Protein AF-A0A8S2DQ88-F1 (afdb_monomer_lite)

Sequence (212 aa):
MINVSSTLNILLRHVRSLIPFVIILPNTRQALVKKMYLDYLKNCKFTLPTTLPLINFIQRSLVELYSLDPTVTYQHGFVFLRQLAVHLRTATQNKKPENIQRVYNWQFVHALGLWTSVIGVLYNNKEKLIQQLVHPLPELIVGTIRLVPTARYYPLRFHCVRLLIKLAQLTPVFVSDGLMDQFYELVVNYLVHYTHHVTFPELVYPLILKCI

InterPro domains:
  IPR005343 Nucleolar complex protein 2 [PF03715] (29-175)
  IPR005343 Nucleolar complex protein 2 [PTHR12687] (30-175)

Secondary structure (DSSP, 8-state):
---HHHHHHHHHHHHHHHHHHHHH-HHHHHHHHHHHHHHHHHHTTS--TTTHHHHHHHHHHHHHHHTT-HHHHHHHHHHHHHHHHHHHHHHHH---HHHHHHHSSHHHHHHHHHHHHHHHHHHHTT-HHHHTTTTHHHHHHHHHHHS--SGGGHHHHHHHHHHHHHHHHH-GGGGTSSHHHHHHHHHHHHHHHHHH-TT-GGG---------

Organism: NCBI:txid1234261

Foldseek 3Di:
DPPLVVVLVVVLVVLVVCLVVLLVDVVVLLVVLLVLLVVLLVLQQDDDPVCPSVNVSSLVSSLVSCLSDVVSVLVSLVVLLVVLVVLLVCCQVPVDVVSLPSCLGRSNLSSLLSLLSNLLVVVVVVPPSSVVSLPSSLVSLLSSLVSDVDPVRLVSNVSSLVSLVSSVVSDVVCCVDPSVVSNVVSVVVNVVVCVVCVPCPVSDDDDPPPDD

Radius of gyration: 17.74 Å; chains: 1; bounding box: 41×41×46 Å

pLDDT: mean 81.1, std 15.53, range [25.28, 97.75]

Structure (mmCIF, N/CA/C/O backbone):
data_AF-A0A8S2DQ88-F1
#
_entry.id   AF-A0A8S2DQ88-F1
#
loop_
_atom_site.group_PDB
_atom_site.id
_atom_site.type_symbol
_atom_site.label_atom_id
_atom_site.label_alt_id
_atom_site.label_comp_id
_atom_site.label_asym_id
_atom_site.label_entity_id
_atom_site.label_seq_id
_atom_site.pdbx_PDB_ins_code
_atom_site.Cartn_x
_atom_site.Cartn_y
_atom_site.Cartn_z
_atom_site.occupancy
_atom_site.B_iso_or_equiv
_atom_site.auth_seq_id
_atom_site.auth_comp_id
_atom_site.auth_asym_id
_atom_site.auth_atom_id
_atom_site.pdbx_PDB_model_num
ATOM 1 N N . MET A 1 1 ? 22.407 -9.100 24.143 1.00 39.44 1 MET A N 1
ATOM 2 C CA . MET A 1 1 ? 21.905 -8.414 22.931 1.00 39.44 1 MET A CA 1
ATOM 3 C C . MET A 1 1 ? 20.412 -8.187 23.103 1.00 39.44 1 MET A C 1
ATOM 5 O O . MET A 1 1 ? 19.681 -9.162 23.215 1.00 39.44 1 MET A O 1
ATOM 9 N N . ILE A 1 2 ? 19.959 -6.937 23.225 1.00 47.84 2 ILE A N 1
ATOM 10 C CA . ILE A 1 2 ? 18.524 -6.632 23.329 1.00 47.84 2 ILE A CA 1
ATOM 11 C C . ILE A 1 2 ? 17.890 -6.999 21.983 1.00 47.84 2 ILE A C 1
ATOM 13 O O . ILE A 1 2 ? 18.323 -6.515 20.940 1.00 47.84 2 ILE A O 1
ATOM 17 N N . ASN A 1 3 ? 16.926 -7.916 21.995 1.00 59.97 3 ASN A N 1
ATOM 18 C CA . ASN A 1 3 ? 16.253 -8.373 20.787 1.00 59.97 3 ASN A CA 1
ATOM 19 C C . ASN A 1 3 ? 15.501 -7.186 20.158 1.00 59.97 3 ASN A C 1
ATOM 21 O O . ASN A 1 3 ? 14.656 -6.577 20.806 1.00 59.97 3 ASN A O 1
ATOM 25 N N . VAL A 1 4 ? 15.772 -6.853 18.893 1.00 60.84 4 VAL A N 1
ATOM 26 C CA . VAL A 1 4 ? 15.092 -5.752 18.181 1.00 60.84 4 VAL A CA 1
ATOM 27 C C . VAL A 1 4 ? 13.565 -5.891 18.279 1.00 60.84 4 VAL A C 1
ATOM 29 O O . VAL A 1 4 ? 12.857 -4.899 18.440 1.00 60.84 4 VAL A O 1
ATOM 32 N N . SER A 1 5 ? 13.045 -7.125 18.294 1.00 62.44 5 SER A N 1
ATOM 33 C CA . SER A 1 5 ? 11.616 -7.380 18.484 1.00 62.44 5 SER A CA 1
ATOM 34 C C . SER A 1 5 ? 11.100 -6.985 19.874 1.00 62.44 5 SER A C 1
ATOM 36 O O . SER A 1 5 ? 9.951 -6.557 19.977 1.00 62.44 5 SER A O 1
ATOM 38 N N . SER A 1 6 ? 11.893 -7.119 20.944 1.00 66.19 6 SER A N 1
ATOM 39 C CA . SER A 1 6 ? 11.456 -6.728 22.291 1.00 66.19 6 SER A CA 1
ATOM 40 C C . SER A 1 6 ? 11.441 -5.209 22.450 1.00 66.19 6 SER A C 1
ATOM 42 O O . SER A 1 6 ? 10.467 -4.673 22.977 1.00 66.19 6 SER A O 1
ATOM 44 N N . THR A 1 7 ? 12.434 -4.500 21.903 1.00 70.31 7 THR A N 1
ATOM 45 C CA . THR A 1 7 ? 12.453 -3.027 21.882 1.00 70.31 7 THR A CA 1
ATOM 46 C C . THR A 1 7 ? 11.273 -2.453 21.099 1.00 70.31 7 THR A C 1
ATOM 48 O O . THR A 1 7 ? 10.597 -1.550 21.588 1.00 70.31 7 THR A O 1
ATOM 51 N N . LEU A 1 8 ? 10.958 -3.004 19.920 1.00 72.62 8 LEU A N 1
ATOM 52 C CA . LEU A 1 8 ? 9.804 -2.557 19.130 1.00 72.62 8 LEU A CA 1
ATOM 53 C C . LEU A 1 8 ? 8.471 -2.804 19.851 1.00 72.62 8 LEU A C 1
ATOM 55 O O . LEU A 1 8 ? 7.577 -1.965 19.791 1.00 72.62 8 LEU A O 1
ATOM 59 N N . ASN A 1 9 ? 8.341 -3.913 20.582 1.00 68.44 9 ASN A N 1
ATOM 60 C CA . ASN A 1 9 ? 7.143 -4.190 21.376 1.00 68.44 9 ASN A CA 1
ATOM 61 C C . ASN A 1 9 ? 6.986 -3.223 22.560 1.00 68.44 9 ASN A C 1
ATOM 63 O O . ASN A 1 9 ? 5.868 -2.809 22.864 1.00 68.44 9 ASN A O 1
ATOM 67 N N . ILE A 1 10 ? 8.087 -2.832 23.207 1.00 73.06 10 ILE A N 1
ATOM 68 C CA . ILE A 1 10 ? 8.078 -1.806 24.261 1.00 73.06 10 ILE A CA 1
ATOM 69 C C . ILE A 1 10 ? 7.640 -0.460 23.676 1.00 73.06 10 ILE A C 1
ATOM 71 O O . ILE A 1 10 ? 6.734 0.179 24.209 1.00 73.06 10 ILE A O 1
ATOM 75 N N . LEU A 1 11 ? 8.206 -0.066 22.533 1.00 73.31 11 LEU A N 1
ATOM 76 C CA . LEU A 1 11 ? 7.805 1.156 21.836 1.00 73.31 11 LEU A CA 1
ATOM 77 C C . LEU A 1 11 ? 6.325 1.124 21.427 1.00 73.31 11 LEU A C 1
ATOM 79 O O . LEU A 1 11 ? 5.645 2.136 21.571 1.00 73.31 11 LEU A O 1
ATOM 83 N N . LEU A 1 12 ? 5.791 -0.030 21.000 1.00 69.25 12 LEU A N 1
ATOM 84 C CA . LEU A 1 12 ? 4.370 -0.160 20.643 1.00 69.25 12 LEU A CA 1
ATOM 85 C C . LEU A 1 12 ? 3.492 0.062 21.875 1.00 69.25 12 LEU A C 1
ATOM 87 O O . LEU A 1 12 ? 2.479 0.748 21.789 1.00 69.25 12 LEU A O 1
ATOM 91 N N . ARG A 1 13 ? 3.890 -0.469 23.039 1.00 73.88 13 ARG A N 1
ATOM 92 C CA . ARG A 1 13 ? 3.177 -0.228 24.303 1.00 73.88 13 ARG A CA 1
ATOM 93 C C . ARG A 1 13 ? 3.173 1.254 24.677 1.00 73.88 13 ARG A C 1
ATOM 95 O O . ARG A 1 13 ? 2.124 1.764 25.060 1.00 73.88 13 ARG A O 1
ATOM 102 N N . HIS A 1 14 ? 4.296 1.953 24.510 1.00 75.88 14 HIS A N 1
ATOM 103 C CA . HIS A 1 14 ? 4.353 3.398 24.748 1.00 75.88 14 HIS A CA 1
ATOM 104 C C . HIS A 1 14 ? 3.468 4.179 23.774 1.00 75.88 14 HIS A C 1
ATOM 106 O O . HIS A 1 14 ? 2.667 4.996 24.219 1.00 75.88 14 HIS A O 1
ATOM 112 N N . VAL A 1 15 ? 3.529 3.892 22.471 1.00 76.44 15 VAL A N 1
ATOM 113 C CA . VAL A 1 15 ? 2.642 4.532 21.483 1.00 76.44 15 VAL A CA 1
ATOM 114 C C . VAL A 1 15 ? 1.174 4.292 21.838 1.00 76.44 15 VAL A C 1
ATOM 116 O O . VAL A 1 15 ? 0.385 5.233 21.846 1.00 76.44 15 VAL A O 1
ATOM 119 N N . ARG A 1 16 ? 0.815 3.065 22.233 1.00 78.25 16 ARG A N 1
ATOM 120 C CA . ARG A 1 16 ? -0.546 2.735 22.674 1.00 78.25 16 ARG A CA 1
ATOM 121 C C . ARG A 1 16 ? -0.970 3.482 23.934 1.00 78.25 16 ARG A C 1
ATOM 123 O O . ARG A 1 16 ? -2.121 3.889 24.020 1.00 78.25 16 ARG A O 1
ATOM 130 N N . SER A 1 17 ? -0.059 3.730 24.875 1.00 80.31 17 SER A N 1
ATOM 131 C CA . SER A 1 17 ? -0.362 4.547 26.061 1.00 80.31 17 SER A CA 1
ATOM 132 C C . SER A 1 17 ? -0.657 6.016 25.734 1.00 80.31 17 SER A C 1
ATOM 134 O O . SER A 1 17 ? -1.327 6.688 26.511 1.00 80.31 17 SER A O 1
ATOM 136 N N . LEU A 1 18 ? -0.213 6.506 24.570 1.00 78.00 18 LEU A N 1
ATOM 137 C CA . LEU A 1 18 ? -0.503 7.862 24.097 1.00 78.00 18 LEU A CA 1
ATOM 138 C C . LEU A 1 18 ? -1.847 7.968 23.359 1.00 78.00 18 LEU A C 1
ATOM 140 O O . LEU A 1 18 ? -2.379 9.070 23.230 1.00 78.00 18 LEU A O 1
ATOM 144 N N . ILE A 1 19 ? -2.422 6.848 22.904 1.00 80.00 19 ILE A N 1
ATOM 145 C CA . ILE A 1 19 ? -3.691 6.821 22.156 1.0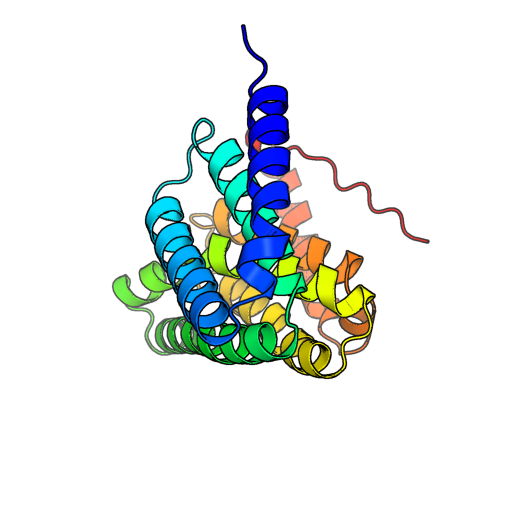0 80.00 19 ILE A CA 1
ATOM 146 C C . ILE A 1 19 ? -4.835 7.539 22.897 1.00 80.00 19 ILE A C 1
ATOM 148 O O . ILE A 1 19 ? -5.498 8.357 22.258 1.00 80.00 19 ILE A O 1
ATOM 152 N N . PRO A 1 20 ? -5.064 7.333 24.213 1.00 78.44 20 PRO A N 1
ATOM 153 C CA . PRO A 1 20 ? -6.121 8.040 24.938 1.00 78.44 20 PRO A CA 1
ATOM 154 C C . PRO A 1 20 ? -6.005 9.567 24.845 1.00 78.44 20 PRO A C 1
ATOM 156 O O . PRO A 1 20 ? -7.007 10.246 24.647 1.00 78.44 20 PRO A O 1
ATOM 159 N N . PHE A 1 21 ? -4.786 10.113 24.891 1.00 76.75 21 PHE A N 1
ATOM 160 C CA . PHE A 1 21 ? -4.553 11.554 24.748 1.00 76.75 21 PHE A CA 1
ATOM 161 C C . PHE A 1 21 ? -4.841 12.050 23.328 1.00 76.75 21 PHE A C 1
ATOM 163 O O . PHE A 1 21 ? -5.406 13.127 23.144 1.00 76.75 21 PHE A O 1
ATOM 170 N N . VAL A 1 22 ? -4.500 11.246 22.317 1.00 77.44 22 VAL A N 1
ATOM 171 C CA . VAL A 1 22 ? -4.788 11.550 20.907 1.00 77.44 22 VAL A CA 1
ATOM 172 C C . VAL A 1 22 ? -6.297 11.546 20.628 1.00 77.44 22 VAL A C 1
ATOM 174 O O . VAL A 1 22 ? -6.766 12.298 19.776 1.00 77.44 22 VAL A O 1
ATOM 177 N N . ILE A 1 23 ? -7.079 10.736 21.348 1.00 76.62 23 ILE A N 1
ATOM 178 C CA . ILE A 1 23 ? -8.538 10.667 21.181 1.00 76.62 23 ILE A CA 1
ATOM 179 C C . ILE A 1 23 ? -9.234 11.953 21.654 1.00 76.62 23 ILE A C 1
ATOM 181 O O . ILE A 1 23 ? -10.194 12.378 21.015 1.00 76.62 23 ILE A O 1
ATOM 185 N N . ILE A 1 24 ? -8.736 12.591 22.718 1.00 79.25 24 ILE A N 1
ATOM 186 C CA . ILE A 1 24 ? -9.385 13.744 23.374 1.00 79.25 24 ILE A CA 1
ATOM 187 C C . ILE A 1 24 ? -9.360 15.018 22.500 1.00 79.25 24 ILE A C 1
ATOM 189 O O . ILE A 1 24 ? -10.187 15.909 22.680 1.00 79.25 24 ILE A O 1
ATOM 193 N N . LEU A 1 25 ? -8.451 15.112 21.520 1.00 80.00 25 LEU A N 1
ATOM 194 C CA . LEU A 1 25 ? -8.242 16.314 20.700 1.00 80.00 25 LEU A CA 1
ATOM 195 C C . LEU A 1 25 ? -8.411 16.016 19.194 1.00 80.00 25 LEU A C 1
ATOM 197 O O . LEU A 1 25 ? -7.417 15.778 18.501 1.00 80.00 25 LEU A O 1
ATOM 201 N N . PRO A 1 26 ? -9.641 16.065 18.642 1.00 75.50 26 PRO A N 1
ATOM 202 C CA . PRO A 1 26 ? -9.925 15.619 17.271 1.00 75.50 26 PRO A CA 1
ATOM 203 C C . PRO A 1 26 ? -9.200 16.434 16.185 1.00 75.50 26 PRO A C 1
ATOM 205 O O . PRO A 1 26 ? -8.639 15.854 15.253 1.00 75.50 26 PRO A O 1
ATOM 208 N N . ASN A 1 27 ? -9.121 17.763 16.327 1.00 79.31 27 ASN A N 1
ATOM 209 C CA . ASN A 1 27 ? -8.414 18.625 15.365 1.00 79.31 27 ASN A CA 1
ATOM 210 C C . ASN A 1 27 ? -6.902 18.343 15.358 1.00 79.31 27 ASN A C 1
ATOM 212 O O . ASN A 1 27 ? -6.271 18.232 14.304 1.00 79.31 27 ASN A O 1
ATOM 216 N N . THR A 1 28 ? -6.323 18.163 16.546 1.00 82.12 28 THR A N 1
ATOM 217 C CA . THR A 1 28 ? -4.908 17.822 16.713 1.00 82.12 28 THR A CA 1
ATOM 218 C C . THR A 1 28 ? -4.610 16.432 16.157 1.00 82.12 28 THR A C 1
ATOM 220 O O . THR A 1 28 ? -3.586 16.248 15.503 1.00 82.12 28 THR A O 1
ATOM 223 N N . ARG A 1 29 ? -5.522 15.467 16.342 1.00 82.12 29 ARG A N 1
ATOM 224 C CA . ARG A 1 29 ? -5.409 14.101 15.810 1.00 82.12 29 ARG A CA 1
ATOM 225 C C . ARG A 1 29 ? -5.297 14.084 14.290 1.00 82.12 29 ARG A C 1
ATOM 227 O O . ARG A 1 29 ? -4.386 13.447 13.763 1.00 82.12 29 ARG A O 1
ATOM 234 N N . GLN A 1 30 ? -6.171 14.801 13.582 1.00 87.25 30 GLN A N 1
ATOM 235 C CA . GLN A 1 30 ? -6.128 14.856 12.119 1.00 87.25 30 GLN A CA 1
ATOM 236 C C . GLN A 1 30 ? -4.784 15.406 11.614 1.00 87.25 30 GLN A C 1
ATOM 238 O O . GLN A 1 30 ? -4.132 14.788 10.767 1.00 87.25 30 GLN A O 1
ATOM 243 N N . ALA A 1 31 ? -4.334 16.536 12.168 1.00 89.31 31 ALA A N 1
ATOM 244 C CA . ALA A 1 31 ? -3.057 17.144 11.797 1.00 89.31 31 ALA A CA 1
ATOM 245 C C . ALA A 1 31 ? -1.860 16.238 12.135 1.00 89.31 31 ALA A C 1
ATOM 247 O O . ALA A 1 31 ? -0.939 16.094 11.326 1.00 89.31 31 ALA A O 1
ATOM 248 N N . LEU A 1 32 ? -1.894 15.589 13.303 1.00 89.56 32 LEU A N 1
ATOM 249 C CA . LEU A 1 32 ? -0.853 14.683 13.778 1.00 89.56 32 LEU A CA 1
ATOM 250 C C . LEU A 1 32 ? -0.703 13.470 12.860 1.00 89.56 32 LEU A C 1
ATOM 252 O O . LEU A 1 32 ? 0.390 13.227 12.354 1.00 89.56 32 LEU A O 1
ATOM 256 N N . VAL A 1 33 ? -1.789 12.737 12.599 1.00 90.62 33 VAL A N 1
ATOM 257 C CA . VAL A 1 33 ? -1.745 11.518 11.775 1.00 90.62 33 VAL A CA 1
ATOM 258 C C . VAL A 1 33 ? -1.307 11.846 10.347 1.00 90.62 33 VAL A C 1
ATOM 260 O O . VAL A 1 33 ? -0.481 11.134 9.771 1.00 90.62 33 VAL A O 1
ATOM 263 N N . LYS A 1 34 ? -1.771 12.979 9.799 1.00 93.19 34 LYS A N 1
ATOM 264 C CA . LYS A 1 34 ? -1.303 13.483 8.502 1.00 93.19 34 LYS A CA 1
ATOM 265 C C . LYS A 1 34 ? 0.206 13.740 8.508 1.00 93.19 34 LYS A C 1
ATOM 267 O O . LYS A 1 34 ? 0.901 13.311 7.588 1.00 93.19 34 LYS A O 1
ATOM 272 N N . LYS A 1 35 ? 0.725 14.422 9.533 1.00 92.81 35 LYS A N 1
ATOM 273 C CA . LYS A 1 35 ? 2.162 14.704 9.661 1.00 92.81 35 LYS A CA 1
ATOM 274 C C . LYS A 1 35 ? 2.979 13.420 9.797 1.00 92.81 35 LYS A C 1
ATOM 276 O O . LYS A 1 35 ? 3.956 13.252 9.074 1.00 92.81 35 LYS A O 1
ATOM 281 N N . MET A 1 36 ? 2.537 12.493 10.644 1.00 92.06 36 MET A N 1
ATOM 282 C CA . MET A 1 36 ? 3.195 11.199 10.829 1.00 92.06 36 MET A CA 1
ATOM 283 C C . MET A 1 36 ? 3.251 10.392 9.530 1.00 92.06 36 MET A C 1
ATOM 285 O O . MET A 1 36 ? 4.285 9.802 9.234 1.00 92.06 36 MET A O 1
ATOM 289 N N . TYR A 1 37 ? 2.183 10.402 8.725 1.00 95.25 37 TYR A N 1
ATOM 290 C CA . TYR A 1 37 ? 2.186 9.782 7.399 1.00 95.25 37 TYR A CA 1
ATOM 291 C C . TYR A 1 37 ? 3.237 10.403 6.469 1.00 95.25 37 TYR A C 1
ATOM 293 O O . TYR A 1 37 ? 4.019 9.686 5.845 1.00 95.25 37 TYR A O 1
ATOM 301 N N . LEU A 1 38 ? 3.293 11.736 6.391 1.00 94.88 38 LEU A N 1
ATOM 302 C CA . LEU A 1 38 ? 4.253 12.429 5.528 1.00 94.88 38 LEU A CA 1
ATOM 303 C C . LEU A 1 38 ? 5.702 12.182 5.963 1.00 94.88 38 LEU A C 1
ATOM 305 O O . LEU A 1 38 ? 6.570 11.965 5.117 1.00 94.88 38 LEU A O 1
ATOM 309 N N . ASP A 1 39 ? 5.968 12.186 7.267 1.00 92.88 39 ASP A N 1
ATOM 310 C CA . ASP A 1 39 ? 7.306 11.936 7.803 1.00 92.88 39 ASP A CA 1
ATOM 311 C C . ASP A 1 39 ? 7.701 10.454 7.678 1.00 92.88 39 ASP A C 1
ATOM 313 O O . ASP A 1 39 ? 8.845 10.153 7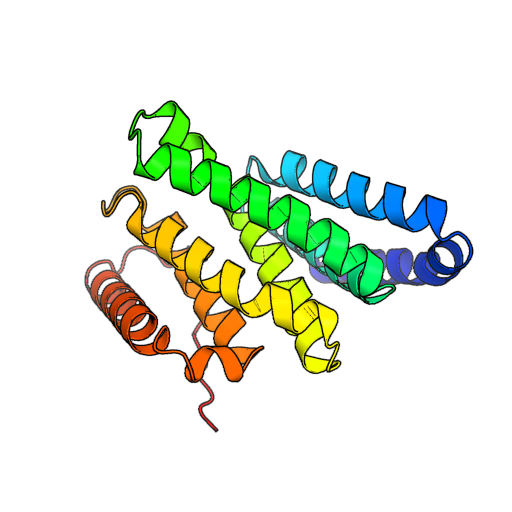.333 1.00 92.88 39 ASP A O 1
ATOM 317 N N . TYR A 1 40 ? 6.749 9.524 7.825 1.00 94.00 40 TYR A N 1
ATOM 318 C CA . TYR A 1 40 ? 6.945 8.108 7.494 1.00 94.00 40 TYR A CA 1
ATOM 319 C C . TYR A 1 40 ? 7.429 7.931 6.052 1.00 94.00 40 TYR A C 1
ATOM 321 O O . TYR A 1 40 ? 8.450 7.279 5.828 1.00 94.00 40 TYR A O 1
ATOM 329 N N . LEU A 1 41 ? 6.765 8.561 5.077 1.00 94.06 41 LEU A N 1
ATOM 330 C CA . LEU A 1 41 ? 7.171 8.443 3.675 1.00 94.06 41 LEU A CA 1
ATOM 331 C C . LEU A 1 41 ? 8.563 9.017 3.414 1.00 94.06 41 LEU A C 1
ATOM 333 O O . LEU A 1 41 ? 9.321 8.429 2.643 1.00 94.06 41 LEU A O 1
ATOM 337 N N . LYS A 1 42 ? 8.936 10.133 4.052 1.00 90.94 42 LYS A N 1
ATOM 338 C CA . LYS A 1 42 ? 10.300 10.686 3.944 1.00 90.94 42 LYS A CA 1
ATOM 339 C C . LYS A 1 42 ? 11.347 9.690 4.446 1.00 90.94 42 LYS A C 1
ATOM 341 O O . LYS A 1 42 ? 12.351 9.478 3.769 1.00 90.94 42 LYS A O 1
ATOM 346 N N . ASN A 1 43 ? 11.072 9.029 5.570 1.00 87.38 43 ASN A N 1
ATOM 347 C CA . ASN A 1 43 ? 11.967 8.037 6.170 1.00 87.38 43 ASN A CA 1
ATOM 348 C C . ASN A 1 43 ? 12.044 6.725 5.370 1.00 87.38 43 ASN A C 1
ATOM 350 O O . ASN A 1 43 ? 13.031 6.005 5.464 1.00 87.38 43 ASN A O 1
ATOM 354 N N . CYS A 1 44 ? 11.049 6.439 4.530 1.00 88.12 44 CYS A N 1
ATOM 355 C CA . CYS A 1 44 ? 11.018 5.255 3.668 1.00 88.12 44 CYS A CA 1
ATOM 356 C C . CYS A 1 44 ? 11.837 5.390 2.372 1.00 88.12 44 CYS A C 1
ATOM 358 O O . CYS A 1 44 ? 11.880 4.446 1.581 1.00 88.12 44 CYS A O 1
ATOM 360 N N . LYS A 1 45 ? 12.479 6.543 2.117 1.00 83.12 45 LYS A N 1
ATOM 361 C CA . LYS A 1 45 ? 13.252 6.783 0.884 1.00 83.12 45 LYS A CA 1
ATOM 362 C C . LYS A 1 45 ? 14.354 5.741 0.670 1.00 83.12 45 LYS A C 1
ATOM 364 O O . LYS A 1 45 ? 14.586 5.323 -0.464 1.00 83.12 45 LYS A O 1
ATOM 369 N N . PHE A 1 46 ? 14.984 5.297 1.755 1.00 80.38 46 PHE A N 1
ATOM 370 C CA . PHE A 1 46 ? 16.010 4.262 1.745 1.00 80.38 46 PHE A CA 1
ATOM 371 C C . PHE A 1 46 ? 15.556 3.099 2.624 1.00 80.38 46 PHE A C 1
ATOM 373 O O . PHE A 1 46 ? 15.447 3.240 3.837 1.00 80.38 46 PHE A O 1
ATOM 380 N N . THR A 1 47 ? 15.270 1.955 2.003 1.00 80.69 47 THR A N 1
ATOM 381 C CA . THR A 1 47 ? 14.871 0.737 2.717 1.00 80.69 47 THR A CA 1
ATOM 382 C C . THR A 1 47 ? 16.040 -0.236 2.731 1.00 80.69 47 THR A C 1
ATOM 384 O O . THR A 1 47 ? 16.387 -0.806 1.701 1.00 80.69 47 THR A O 1
ATOM 387 N N . LEU A 1 48 ? 16.648 -0.403 3.903 1.00 80.00 48 LEU A N 1
ATOM 388 C CA . LEU A 1 48 ? 17.718 -1.364 4.175 1.00 80.00 48 LEU A CA 1
ATOM 389 C C . LEU A 1 48 ? 17.258 -2.404 5.210 1.00 80.00 48 LEU A C 1
ATOM 391 O O . LEU A 1 48 ? 16.395 -2.076 6.035 1.00 80.00 48 LEU A O 1
ATOM 395 N N . PRO A 1 49 ? 17.872 -3.603 5.260 1.00 78.50 49 PRO A N 1
ATOM 396 C CA . PRO A 1 49 ? 17.554 -4.624 6.264 1.00 78.50 49 PRO A CA 1
ATOM 397 C C . PRO A 1 49 ? 17.605 -4.111 7.711 1.00 78.50 49 PRO A C 1
ATOM 399 O O . PRO A 1 49 ? 16.775 -4.485 8.533 1.00 78.50 49 PRO A O 1
ATOM 402 N N . THR A 1 50 ? 18.522 -3.190 8.013 1.00 79.56 50 THR A N 1
ATOM 403 C CA . THR A 1 50 ? 18.670 -2.557 9.335 1.00 79.56 50 THR A CA 1
ATOM 404 C C . THR A 1 50 ? 17.530 -1.593 9.677 1.00 79.56 50 THR A C 1
ATOM 406 O O . THR A 1 50 ? 17.133 -1.483 10.834 1.00 79.56 50 THR A O 1
ATOM 409 N N . THR A 1 51 ? 16.975 -0.907 8.676 1.00 79.31 51 THR A N 1
ATOM 410 C CA . THR A 1 51 ? 15.898 0.089 8.838 1.00 79.31 51 THR A CA 1
ATOM 411 C C . THR A 1 51 ? 14.495 -0.516 8.745 1.00 79.31 51 THR A C 1
ATOM 413 O O . THR A 1 51 ? 13.538 0.042 9.282 1.00 79.31 51 THR A O 1
ATOM 416 N N . LEU A 1 52 ? 14.360 -1.673 8.090 1.00 82.94 52 LEU A N 1
ATOM 417 C CA . LEU A 1 52 ? 13.079 -2.320 7.813 1.00 82.94 52 LEU A CA 1
ATOM 418 C C . LEU A 1 52 ? 12.249 -2.633 9.078 1.00 82.94 52 LEU A C 1
ATOM 420 O O . LEU A 1 52 ? 11.038 -2.397 9.048 1.00 82.94 52 LEU A O 1
ATOM 424 N N . PRO A 1 53 ? 12.830 -3.092 10.210 1.00 84.88 53 PRO A N 1
ATOM 425 C CA . PRO A 1 53 ? 12.070 -3.297 11.443 1.00 84.88 53 PRO A CA 1
ATOM 426 C C . PRO A 1 53 ? 11.413 -2.011 11.962 1.00 84.88 53 PRO A C 1
ATOM 428 O O . PRO A 1 53 ? 10.253 -2.038 12.374 1.00 84.88 53 PRO A O 1
ATOM 431 N N . LEU A 1 54 ? 12.121 -0.878 11.889 1.00 85.00 54 LEU A N 1
ATOM 432 C CA . LEU A 1 54 ? 11.599 0.424 12.304 1.00 85.00 54 LEU A CA 1
ATOM 433 C C . LEU A 1 54 ? 10.509 0.923 11.347 1.00 85.00 54 LEU A C 1
ATOM 435 O O . LEU A 1 54 ? 9.466 1.387 11.800 1.00 85.00 54 LEU A O 1
ATOM 439 N N . ILE A 1 55 ? 10.710 0.776 10.035 1.00 86.19 55 ILE A N 1
ATOM 440 C CA . ILE A 1 55 ? 9.696 1.115 9.024 1.00 86.19 55 ILE A CA 1
ATOM 441 C C . ILE A 1 55 ? 8.403 0.329 9.286 1.00 86.19 55 ILE A C 1
ATOM 443 O O . ILE A 1 55 ? 7.323 0.917 9.359 1.00 86.19 55 ILE A O 1
ATOM 447 N N . ASN A 1 56 ? 8.516 -0.982 9.518 1.00 88.19 56 ASN A N 1
ATOM 448 C CA . ASN A 1 56 ? 7.378 -1.845 9.836 1.00 88.19 56 ASN A CA 1
ATOM 449 C C . ASN A 1 56 ? 6.688 -1.442 11.146 1.00 88.19 56 ASN A C 1
ATOM 451 O O . ASN A 1 56 ? 5.462 -1.492 11.242 1.00 88.19 56 ASN A O 1
ATOM 455 N N . PHE A 1 57 ? 7.458 -1.040 12.157 1.00 87.12 57 PHE A N 1
ATOM 456 C CA . PHE A 1 57 ? 6.921 -0.539 13.418 1.00 87.12 57 PHE A CA 1
ATOM 457 C C . PHE A 1 57 ? 6.105 0.745 13.229 1.00 87.12 57 PHE A C 1
ATOM 459 O O . PHE A 1 57 ? 4.973 0.826 13.715 1.00 87.12 57 PHE A O 1
ATOM 466 N N . ILE A 1 58 ? 6.639 1.723 12.488 1.00 88.44 58 ILE A N 1
ATOM 467 C CA . ILE A 1 58 ? 5.930 2.977 12.202 1.00 88.44 58 ILE A CA 1
ATOM 468 C C . ILE A 1 58 ? 4.669 2.683 11.388 1.00 88.44 58 ILE A C 1
ATOM 470 O O . ILE A 1 58 ? 3.607 3.215 11.698 1.00 88.44 58 ILE A O 1
ATOM 474 N N . GLN A 1 59 ? 4.754 1.785 10.401 1.00 91.69 59 GLN A N 1
ATOM 475 C CA . GLN A 1 59 ? 3.604 1.374 9.599 1.00 91.69 59 GLN A CA 1
ATOM 476 C C . GLN A 1 59 ? 2.494 0.761 10.467 1.00 91.69 59 GLN A C 1
ATOM 478 O O . GLN A 1 59 ? 1.337 1.151 10.334 1.00 91.69 59 GLN A O 1
ATOM 483 N N . ARG A 1 60 ? 2.827 -0.154 11.390 1.00 90.50 60 ARG A N 1
ATOM 484 C CA . ARG A 1 60 ? 1.852 -0.741 12.333 1.00 90.50 60 ARG A CA 1
ATOM 485 C C . ARG A 1 60 ? 1.242 0.317 13.255 1.00 90.50 60 ARG A C 1
ATOM 487 O O . ARG A 1 60 ? 0.030 0.337 13.430 1.00 90.50 60 ARG A O 1
ATOM 494 N N . SER A 1 61 ? 2.066 1.228 13.770 1.00 90.44 61 SER A N 1
ATOM 495 C CA . SER A 1 61 ? 1.619 2.333 14.628 1.00 90.44 61 SER A CA 1
ATOM 496 C C . SER A 1 61 ? 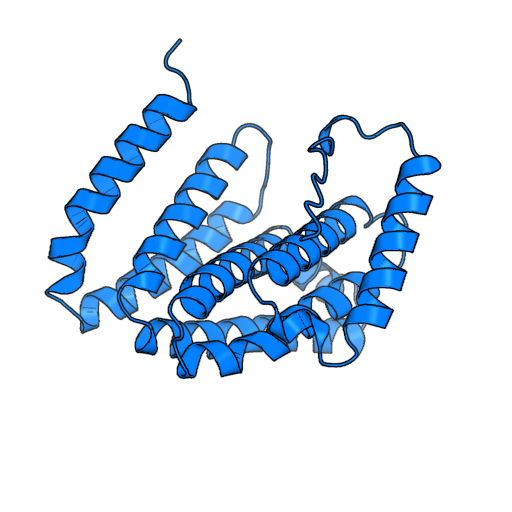0.658 3.275 13.894 1.00 90.44 61 SER A C 1
ATOM 498 O O . SER A 1 61 ? -0.372 3.663 14.435 1.00 90.44 61 SER A O 1
ATOM 500 N N . LEU A 1 62 ? 0.955 3.608 12.633 1.00 92.62 62 LEU A N 1
ATOM 501 C CA . LEU A 1 62 ? 0.071 4.410 11.787 1.00 92.62 62 LEU A CA 1
ATOM 502 C C . LEU A 1 62 ? -1.260 3.705 11.517 1.00 92.62 62 LEU A C 1
ATOM 504 O O . LEU A 1 62 ? -2.295 4.360 11.550 1.00 92.62 62 LEU A O 1
ATOM 508 N N . VAL A 1 63 ? -1.253 2.390 11.279 1.00 93.06 63 VAL A N 1
ATOM 509 C CA . VAL A 1 63 ? -2.490 1.610 11.100 1.00 93.06 63 VAL A CA 1
ATOM 510 C C . VAL A 1 63 ? -3.366 1.673 12.352 1.00 93.06 63 VAL A C 1
ATOM 512 O O . VAL A 1 63 ? -4.567 1.904 12.233 1.00 93.06 63 VAL A O 1
ATOM 515 N N . GLU A 1 64 ? -2.779 1.530 13.544 1.00 89.69 64 GLU A N 1
ATOM 516 C CA . GLU A 1 64 ? -3.514 1.676 14.810 1.00 89.69 64 GLU A CA 1
ATOM 517 C C . GLU A 1 64 ? -4.117 3.081 14.953 1.00 89.69 64 GLU A C 1
ATOM 519 O O . GLU A 1 64 ? -5.288 3.206 15.297 1.00 89.69 64 GLU A O 1
ATOM 524 N N . LEU A 1 65 ? -3.366 4.134 14.610 1.00 90.50 65 LEU A N 1
ATOM 525 C CA . LEU A 1 65 ? -3.850 5.518 14.677 1.00 90.50 65 LEU A CA 1
ATOM 526 C C . LEU A 1 65 ? -4.973 5.819 13.678 1.00 90.50 65 LEU A C 1
ATOM 528 O O . LEU A 1 65 ? -5.951 6.470 14.038 1.00 90.50 65 LEU A O 1
ATOM 532 N N . TYR A 1 66 ? -4.858 5.339 12.438 1.00 91.94 66 TYR A N 1
ATOM 533 C CA . TYR A 1 66 ? -5.932 5.445 11.448 1.00 91.94 66 TYR A CA 1
ATOM 534 C C . TYR A 1 66 ? -7.174 4.641 11.875 1.00 91.94 66 TYR A C 1
ATOM 536 O O . TYR A 1 66 ? -8.304 5.031 11.599 1.00 91.94 66 TYR A O 1
ATOM 544 N N . SER A 1 67 ? -7.001 3.570 12.650 1.00 89.75 67 SER A N 1
ATOM 545 C CA . SER A 1 67 ? -8.138 2.792 13.157 1.00 89.75 67 SER A CA 1
ATOM 546 C C . SER A 1 67 ? -8.995 3.536 14.192 1.00 89.75 67 SER A C 1
ATOM 548 O O . SER A 1 67 ? -10.100 3.091 14.483 1.00 89.75 67 SER A O 1
ATOM 550 N N . LEU A 1 68 ? -8.524 4.666 14.735 1.00 88.81 68 LEU A N 1
ATOM 551 C CA . LEU A 1 68 ? -9.251 5.453 15.742 1.00 88.81 68 LEU A CA 1
ATOM 552 C C . LEU A 1 68 ? -10.376 6.316 15.157 1.00 88.81 68 LEU A C 1
ATOM 554 O O . LEU A 1 68 ? -11.294 6.690 15.882 1.00 88.81 68 LEU A O 1
ATOM 558 N N . ASP A 1 69 ? -10.273 6.693 13.882 1.00 89.56 69 ASP A N 1
ATOM 559 C CA . ASP A 1 69 ? -11.236 7.578 13.225 1.00 89.56 69 ASP A CA 1
ATOM 560 C C . ASP A 1 69 ? -11.361 7.216 11.734 1.00 89.56 69 ASP A C 1
ATOM 562 O O . ASP A 1 69 ? -10.576 7.689 10.898 1.00 89.56 69 ASP A O 1
ATOM 566 N N . PRO A 1 70 ? -12.344 6.371 11.377 1.00 89.94 70 PRO A N 1
ATOM 567 C CA . PRO A 1 70 ? -12.592 5.979 9.992 1.00 89.94 70 PRO A CA 1
ATOM 568 C C . PRO A 1 70 ? -12.913 7.161 9.068 1.00 89.94 70 PRO A C 1
ATOM 570 O O . PRO A 1 70 ? -12.582 7.112 7.884 1.00 89.94 70 PRO A O 1
ATOM 573 N N . THR A 1 71 ? -13.498 8.246 9.591 1.00 90.38 71 THR A N 1
ATOM 574 C CA . THR A 1 71 ? -13.871 9.425 8.792 1.00 90.38 71 THR A CA 1
ATOM 575 C C . THR A 1 71 ? -12.628 10.186 8.346 1.00 90.38 71 THR A C 1
ATOM 577 O O . THR A 1 71 ? -12.442 10.440 7.152 1.00 90.38 71 THR A O 1
ATOM 580 N N . VAL A 1 72 ? -11.732 10.500 9.287 1.00 91.44 72 VAL A N 1
ATOM 581 C CA . VAL A 1 72 ? -10.441 11.140 8.974 1.00 91.44 72 VAL A CA 1
ATOM 582 C C . VAL A 1 72 ? -9.588 10.233 8.090 1.00 91.44 72 VAL A C 1
ATOM 584 O O . VAL A 1 72 ? -8.954 10.697 7.139 1.00 91.44 72 VAL A O 1
ATOM 587 N N . THR A 1 73 ? -9.603 8.928 8.362 1.00 93.38 73 THR A N 1
ATOM 588 C CA . THR A 1 73 ? -8.874 7.943 7.558 1.00 93.38 73 THR A CA 1
ATOM 589 C C . THR A 1 73 ? -9.352 7.910 6.122 1.00 93.38 73 THR A C 1
ATOM 591 O O . THR A 1 73 ? -8.522 7.921 5.215 1.00 93.38 73 THR A O 1
ATOM 594 N N . TYR A 1 74 ? -10.668 7.924 5.905 1.00 93.19 74 TYR A N 1
ATOM 595 C CA . TYR A 1 74 ? -11.241 7.983 4.570 1.00 93.19 74 TYR A CA 1
ATOM 596 C C . TYR A 1 74 ? -10.792 9.246 3.824 1.00 93.19 74 TYR A C 1
ATOM 598 O O . TYR A 1 74 ? -10.299 9.158 2.700 1.00 93.19 74 TYR A O 1
ATOM 606 N N . GLN A 1 75 ? -10.880 10.416 4.467 1.00 93.44 75 GLN A N 1
ATOM 607 C CA . GLN A 1 75 ? -10.464 11.688 3.866 1.00 93.44 75 GLN A CA 1
ATOM 608 C C . GLN A 1 75 ? -8.980 11.689 3.474 1.00 93.44 75 GLN A C 1
ATOM 610 O O . GLN A 1 75 ? -8.623 12.092 2.365 1.00 93.44 75 GLN A O 1
ATOM 615 N N . HIS A 1 76 ? -8.104 11.218 4.367 1.00 94.75 76 HIS A N 1
ATOM 616 C CA . HIS A 1 76 ? -6.676 11.094 4.077 1.00 94.75 76 HIS A CA 1
ATOM 617 C C . HIS A 1 76 ? -6.420 10.070 2.966 1.00 94.75 76 HIS A C 1
ATOM 619 O O . HIS A 1 76 ? -5.716 10.380 2.005 1.00 94.75 76 HIS A O 1
ATOM 625 N N . GLY A 1 77 ? -7.020 8.883 3.066 1.00 94.25 77 GLY A N 1
ATOM 626 C CA . GLY A 1 77 ? -6.870 7.804 2.093 1.00 94.25 77 GLY A CA 1
ATOM 627 C C . GLY A 1 77 ? -7.284 8.227 0.698 1.00 94.25 77 GLY A C 1
ATOM 628 O O . GLY A 1 77 ? -6.511 8.056 -0.240 1.00 94.25 77 GLY A O 1
ATOM 629 N N . PHE A 1 78 ? -8.436 8.883 0.568 1.00 93.62 78 PHE A N 1
ATOM 630 C CA . PHE A 1 78 ? -8.913 9.404 -0.706 1.00 93.62 78 PHE A CA 1
ATOM 631 C C . PHE A 1 78 ? -7.906 10.368 -1.350 1.00 93.62 78 PHE A C 1
ATOM 633 O O . PHE A 1 78 ? -7.538 10.203 -2.515 1.00 93.62 78 PHE A O 1
ATOM 640 N N . VAL A 1 79 ? -7.409 11.353 -0.594 1.00 95.19 79 VAL A N 1
ATOM 641 C CA . VAL A 1 79 ? -6.457 12.348 -1.115 1.00 95.19 79 VAL A CA 1
ATOM 642 C C . VAL A 1 79 ? -5.125 11.701 -1.491 1.00 95.19 79 VAL A C 1
ATOM 644 O O . VAL A 1 79 ? -4.602 11.955 -2.577 1.00 95.19 79 VAL A O 1
ATOM 647 N N . PHE A 1 80 ? -4.570 10.860 -0.618 1.00 96.06 80 PHE A N 1
ATOM 648 C CA . PHE A 1 80 ? -3.250 10.277 -0.833 1.00 96.06 80 PHE A CA 1
ATOM 649 C C . PHE A 1 80 ? -3.248 9.199 -1.920 1.00 96.06 80 PHE A C 1
ATOM 651 O O . PHE A 1 80 ? -2.362 9.214 -2.773 1.00 96.06 80 PHE A O 1
ATOM 658 N N . LEU A 1 81 ? -4.256 8.321 -1.970 1.00 96.00 81 LEU A N 1
ATOM 659 C CA . LEU A 1 81 ? -4.392 7.345 -3.058 1.00 96.00 81 LEU A CA 1
ATOM 660 C C . LEU A 1 81 ? -4.597 8.042 -4.405 1.00 96.00 81 LEU A C 1
ATOM 662 O O . LEU A 1 81 ? -3.976 7.655 -5.396 1.00 96.00 81 LEU A O 1
ATOM 666 N N . ARG A 1 82 ? -5.379 9.131 -4.442 1.00 95.75 82 ARG A N 1
ATOM 667 C CA . ARG A 1 82 ? -5.538 9.943 -5.656 1.00 95.75 82 ARG A CA 1
ATOM 668 C C . ARG A 1 82 ? -4.212 10.545 -6.122 1.00 95.75 82 ARG A C 1
ATOM 670 O O . ARG A 1 82 ? -3.943 10.542 -7.320 1.00 95.75 82 ARG A O 1
ATOM 677 N N . GLN A 1 83 ? -3.370 11.040 -5.214 1.00 96.44 83 GLN A N 1
ATOM 678 C CA . GLN A 1 83 ? -2.043 11.560 -5.573 1.00 96.44 83 GLN A CA 1
ATOM 679 C C . GLN A 1 83 ? -1.151 10.477 -6.194 1.00 96.44 83 GLN A C 1
ATOM 681 O O . GLN A 1 83 ? -0.538 10.711 -7.238 1.00 96.44 83 GLN A O 1
ATOM 686 N N . LEU A 1 84 ? -1.128 9.276 -5.607 1.00 97.69 84 LEU A N 1
ATOM 687 C CA . LEU A 1 84 ? -0.390 8.139 -6.164 1.00 97.69 84 LEU A CA 1
ATOM 688 C C . LEU A 1 84 ? -0.913 7.759 -7.560 1.00 97.69 84 LEU A C 1
ATOM 690 O O . LEU A 1 84 ? -0.120 7.553 -8.479 1.00 97.69 84 LEU A O 1
ATOM 694 N N . ALA A 1 85 ? -2.236 7.743 -7.745 1.00 96.94 85 ALA A N 1
ATOM 695 C CA . ALA A 1 85 ? -2.864 7.474 -9.038 1.00 96.94 85 ALA A CA 1
ATOM 696 C C . ALA A 1 85 ? -2.503 8.522 -10.100 1.00 96.94 85 ALA A C 1
ATOM 698 O O . ALA A 1 85 ? -2.223 8.169 -11.246 1.00 96.94 85 ALA A O 1
ATOM 699 N N . VAL A 1 86 ? -2.435 9.805 -9.728 1.00 97.62 86 VAL A N 1
ATOM 700 C CA . VAL A 1 86 ? -1.983 10.878 -10.629 1.00 97.62 86 VAL A CA 1
ATOM 701 C C . VAL A 1 86 ? -0.531 10.656 -11.053 1.00 97.62 86 VAL A C 1
ATOM 703 O O . VAL A 1 86 ? -0.224 10.764 -12.239 1.00 97.62 86 VAL A O 1
ATOM 706 N N . HIS A 1 87 ? 0.365 10.302 -10.127 1.00 97.44 87 HIS A N 1
ATOM 707 C CA . HIS A 1 87 ? 1.755 9.984 -10.471 1.00 97.44 87 HIS A CA 1
ATOM 708 C C . HIS A 1 87 ? 1.854 8.798 -11.436 1.00 97.44 87 HIS A C 1
ATOM 710 O O . HIS A 1 87 ? 2.565 8.891 -12.440 1.00 97.44 87 HIS A O 1
ATOM 716 N N . LEU A 1 88 ? 1.098 7.727 -11.176 1.00 97.75 88 LEU A N 1
ATOM 717 C CA . LEU A 1 88 ? 1.055 6.560 -12.052 1.00 97.75 88 LEU A CA 1
ATOM 718 C C . LEU A 1 88 ? 0.526 6.904 -13.448 1.00 97.75 88 LEU A C 1
ATOM 720 O O . LEU A 1 88 ? 1.136 6.525 -14.451 1.00 97.75 88 LEU A O 1
ATOM 724 N N . ARG A 1 89 ? -0.579 7.653 -13.533 1.00 97.31 89 ARG A N 1
ATOM 725 C CA . ARG A 1 89 ? -1.164 8.076 -14.811 1.00 97.31 89 ARG A CA 1
ATOM 726 C C . ARG A 1 89 ? -0.172 8.900 -15.626 1.00 97.31 89 ARG A C 1
ATOM 728 O O . ARG A 1 89 ? 0.030 8.608 -16.802 1.00 97.31 89 ARG A O 1
ATOM 735 N N . THR A 1 90 ? 0.488 9.874 -14.999 1.00 97.62 90 THR A N 1
ATOM 736 C CA . THR A 1 90 ? 1.506 10.704 -15.660 1.00 97.62 90 THR A CA 1
ATOM 737 C C . THR A 1 90 ? 2.668 9.861 -16.182 1.00 97.62 90 THR A C 1
ATOM 739 O O . THR A 1 90 ? 3.104 10.063 -17.313 1.00 97.62 90 THR A O 1
ATOM 742 N N . ALA A 1 91 ? 3.147 8.885 -15.406 1.00 97.06 91 ALA A N 1
ATOM 743 C CA . ALA A 1 91 ? 4.209 7.979 -15.845 1.00 97.06 91 ALA A CA 1
ATOM 744 C C . ALA A 1 91 ? 3.770 7.043 -16.980 1.00 97.06 91 ALA A C 1
ATOM 746 O O . ALA A 1 91 ? 4.570 6.718 -17.855 1.00 97.06 91 ALA A O 1
ATOM 747 N N . THR A 1 92 ? 2.496 6.645 -16.991 1.00 96.25 92 THR A N 1
ATOM 748 C CA . THR A 1 92 ? 1.914 5.793 -18.036 1.00 96.25 92 THR A CA 1
ATOM 749 C C . THR A 1 92 ? 1.781 6.549 -19.359 1.00 96.25 92 THR A C 1
ATOM 751 O O . THR A 1 92 ? 2.144 6.021 -20.407 1.00 96.25 92 THR A O 1
ATOM 754 N N . GLN A 1 93 ? 1.299 7.796 -19.308 1.00 96.69 93 GLN A N 1
ATOM 755 C CA . GLN A 1 93 ? 1.110 8.656 -20.482 1.00 96.69 93 GLN A CA 1
ATOM 756 C C . GLN A 1 93 ? 2.431 9.227 -21.013 1.00 96.69 93 GLN A C 1
ATOM 758 O O . GLN A 1 93 ? 2.592 9.404 -22.216 1.00 96.69 93 GLN A O 1
ATOM 763 N N . ASN A 1 94 ? 3.383 9.517 -20.125 1.00 95.38 94 ASN A N 1
ATOM 764 C CA . ASN A 1 94 ? 4.660 10.129 -20.465 1.00 95.38 94 ASN A CA 1
ATOM 765 C C . ASN A 1 94 ? 5.806 9.389 -19.766 1.00 95.38 94 ASN A C 1
ATOM 767 O O . ASN A 1 94 ? 6.202 9.730 -18.646 1.00 95.38 94 ASN A O 1
ATOM 771 N N . LYS A 1 95 ? 6.371 8.399 -20.466 1.00 92.44 95 LYS A N 1
ATOM 772 C CA . LYS A 1 95 ? 7.389 7.455 -19.969 1.00 92.44 95 LYS A CA 1
ATOM 773 C C . LYS A 1 95 ? 8.796 8.055 -19.805 1.00 92.44 95 LYS A C 1
ATOM 775 O O . LYS A 1 95 ? 9.795 7.347 -19.915 1.00 92.44 95 LYS A O 1
ATOM 780 N N . LYS A 1 96 ? 8.899 9.357 -19.525 1.00 94.94 96 LYS A N 1
ATOM 781 C CA . LYS A 1 96 ? 10.165 9.987 -19.128 1.00 94.94 96 LYS A CA 1
ATOM 782 C C . LYS A 1 96 ? 10.712 9.321 -17.857 1.00 94.94 96 LYS A C 1
ATOM 784 O O . LYS A 1 96 ? 9.927 8.999 -16.957 1.00 94.94 96 LYS A O 1
ATOM 789 N N . PRO A 1 97 ? 12.043 9.163 -17.734 1.00 93.00 97 PRO A N 1
ATOM 790 C CA . PRO A 1 97 ? 12.661 8.481 -16.596 1.00 93.00 97 PRO A CA 1
ATOM 791 C C . PRO A 1 97 ? 12.283 9.124 -15.256 1.00 93.00 97 PRO A C 1
ATOM 793 O O . PRO A 1 97 ? 12.008 8.411 -14.298 1.00 93.00 97 PRO A O 1
ATOM 796 N N . GLU A 1 98 ? 12.169 10.451 -15.205 1.00 95.00 98 GLU A N 1
ATOM 797 C CA . GLU A 1 98 ? 11.724 11.196 -14.020 1.00 95.00 98 GLU A CA 1
ATOM 798 C C . GLU A 1 98 ? 10.312 10.798 -13.563 1.00 95.00 98 GLU A C 1
ATOM 800 O O . GLU A 1 98 ? 10.056 10.650 -12.370 1.00 95.00 98 GLU A O 1
ATOM 805 N N . ASN A 1 99 ? 9.386 10.588 -14.505 1.00 95.56 99 ASN A N 1
ATOM 806 C CA . ASN A 1 99 ? 8.015 10.195 -14.183 1.00 95.56 99 ASN A CA 1
ATOM 807 C C . ASN A 1 99 ? 7.953 8.743 -13.712 1.00 95.56 99 ASN A C 1
ATOM 809 O O . ASN A 1 99 ? 7.262 8.449 -12.740 1.00 95.56 99 ASN A O 1
ATOM 813 N N . ILE A 1 100 ? 8.716 7.850 -14.351 1.00 94.25 100 ILE A N 1
ATOM 814 C CA . ILE A 1 100 ? 8.832 6.455 -13.911 1.00 94.25 100 ILE A CA 1
ATOM 815 C C . ILE A 1 100 ? 9.412 6.408 -12.494 1.00 94.25 100 ILE A C 1
ATOM 817 O O . ILE A 1 100 ? 8.856 5.728 -11.641 1.00 94.25 100 ILE A O 1
ATOM 821 N N . GLN A 1 101 ? 10.464 7.177 -12.200 1.00 93.25 101 GLN A N 1
ATOM 822 C CA . GLN A 1 101 ? 11.090 7.222 -10.872 1.00 93.25 101 GLN A CA 1
ATOM 823 C C . GLN A 1 101 ? 10.153 7.741 -9.770 1.00 93.25 101 GLN A C 1
ATOM 825 O O . GLN A 1 101 ? 10.284 7.318 -8.621 1.00 93.25 101 GLN A O 1
ATOM 830 N N . ARG A 1 102 ? 9.168 8.596 -10.092 1.00 94.31 102 ARG A N 1
ATOM 831 C CA . ARG A 1 102 ? 8.130 9.027 -9.129 1.00 94.31 102 ARG A CA 1
ATOM 832 C C . ARG A 1 102 ? 7.212 7.890 -8.673 1.00 94.31 102 ARG A C 1
ATOM 834 O O . ARG A 1 102 ? 6.671 7.972 -7.573 1.00 94.31 102 ARG A O 1
ATOM 841 N N . VAL A 1 103 ? 7.064 6.841 -9.480 1.00 96.00 103 VAL A N 1
ATOM 842 C CA . VAL A 1 103 ? 6.289 5.635 -9.140 1.00 96.00 103 VAL A CA 1
ATOM 843 C C . VAL A 1 103 ? 7.213 4.527 -8.634 1.00 96.00 103 VAL A C 1
ATOM 845 O O . VAL A 1 103 ? 6.940 3.871 -7.636 1.00 96.00 103 VAL A O 1
ATOM 848 N N . TYR A 1 104 ? 8.341 4.316 -9.307 1.00 93.81 104 TYR A N 1
ATOM 849 C CA . TYR A 1 104 ? 9.281 3.233 -9.034 1.00 93.81 104 TYR A CA 1
ATOM 850 C C . TYR A 1 104 ? 10.328 3.651 -7.997 1.00 93.81 104 TYR A C 1
ATOM 852 O O . TYR A 1 104 ? 11.526 3.711 -8.271 1.00 93.81 104 TYR A O 1
ATOM 860 N N . ASN A 1 105 ? 9.854 3.943 -6.787 1.00 92.38 105 ASN A N 1
ATOM 861 C CA . ASN A 1 105 ? 10.679 4.222 -5.615 1.00 92.38 105 ASN A CA 1
ATOM 862 C C . ASN A 1 105 ? 10.056 3.609 -4.350 1.00 92.38 105 ASN A C 1
ATOM 864 O O . ASN A 1 105 ? 8.863 3.306 -4.304 1.00 92.38 105 ASN A O 1
ATOM 868 N N . TRP A 1 106 ? 10.862 3.463 -3.297 1.00 91.81 106 TRP A N 1
ATOM 869 C CA . TRP A 1 106 ? 10.418 2.849 -2.044 1.00 91.81 106 TRP A CA 1
ATOM 870 C C . TRP A 1 106 ? 9.319 3.632 -1.327 1.00 91.81 106 TRP A C 1
ATOM 872 O O . TRP A 1 106 ? 8.461 3.014 -0.708 1.00 91.81 106 TRP A O 1
ATOM 882 N N . GLN A 1 107 ? 9.287 4.962 -1.432 1.00 93.81 107 GLN A N 1
ATOM 883 C CA . GLN A 1 107 ? 8.252 5.771 -0.779 1.00 93.81 107 GLN A CA 1
ATOM 884 C C . GLN A 1 107 ? 6.872 5.452 -1.363 1.00 93.81 107 GLN A C 1
ATOM 886 O O . GLN A 1 107 ? 5.914 5.287 -0.614 1.00 93.81 107 GLN A O 1
ATOM 891 N N . PHE A 1 108 ? 6.785 5.292 -2.686 1.00 95.69 108 PHE A N 1
ATOM 892 C CA . PHE A 1 108 ? 5.559 4.887 -3.371 1.00 95.69 108 PHE A CA 1
ATOM 893 C C . PHE A 1 108 ? 5.112 3.482 -2.938 1.00 95.69 108 PHE A C 1
ATOM 895 O O . PHE A 1 108 ? 3.957 3.285 -2.568 1.00 95.69 108 PHE A O 1
ATOM 902 N N . VAL A 1 109 ? 6.035 2.513 -2.907 1.00 94.06 109 VAL A N 1
ATOM 903 C CA . VAL A 1 109 ? 5.740 1.125 -2.497 1.00 94.06 109 VAL A CA 1
ATOM 904 C C . VAL A 1 109 ? 5.301 1.046 -1.031 1.00 94.06 109 VAL A C 1
ATOM 906 O O . VAL A 1 109 ? 4.326 0.365 -0.716 1.00 94.06 109 VAL A O 1
ATOM 909 N N . HIS A 1 110 ? 5.972 1.768 -0.130 1.00 94.06 110 HIS A N 1
ATOM 910 C CA . HIS A 1 110 ? 5.601 1.836 1.288 1.00 94.06 110 HIS A CA 1
ATOM 911 C C . HIS A 1 110 ? 4.275 2.566 1.507 1.00 94.06 110 HIS A C 1
ATOM 913 O O . HIS A 1 110 ? 3.487 2.143 2.351 1.00 94.06 110 HIS A O 1
ATOM 919 N N . ALA A 1 111 ? 3.966 3.591 0.705 1.00 96.88 111 ALA A N 1
ATOM 920 C CA . ALA A 1 111 ? 2.646 4.218 0.713 1.00 96.88 111 ALA A CA 1
ATOM 921 C C . ALA A 1 111 ? 1.551 3.201 0.350 1.00 96.88 111 ALA A C 1
ATOM 923 O O . ALA A 1 111 ? 0.585 3.054 1.102 1.00 96.88 111 ALA A O 1
ATOM 924 N N . LEU A 1 112 ? 1.728 2.442 -0.742 1.00 96.50 112 LEU A N 1
ATOM 925 C CA . LEU A 1 112 ? 0.810 1.356 -1.114 1.00 96.50 112 LEU A CA 1
ATOM 926 C C . LEU A 1 112 ? 0.683 0.317 0.009 1.00 96.50 112 LEU A C 1
ATOM 928 O O . LEU A 1 112 ? -0.424 -0.117 0.332 1.00 96.50 112 LEU A O 1
ATOM 932 N N . GLY A 1 113 ? 1.800 -0.065 0.633 1.00 95.38 113 GLY A N 1
ATOM 933 C CA . GLY A 1 113 ? 1.825 -1.051 1.713 1.00 95.38 113 GLY A CA 1
ATOM 934 C C . GLY A 1 113 ? 1.105 -0.599 2.984 1.00 95.38 113 GLY A C 1
ATOM 935 O O . GLY A 1 113 ? 0.386 -1.394 3.608 1.00 95.38 113 GLY A O 1
ATOM 936 N N . LEU A 1 114 ? 1.248 0.676 3.357 1.00 96.06 114 LEU A N 1
ATOM 937 C CA . LEU A 1 114 ? 0.499 1.267 4.461 1.00 96.06 114 LEU A CA 1
ATOM 938 C C . LEU A 1 114 ? -1.001 1.246 4.157 1.00 96.06 114 LEU A C 1
ATOM 940 O O . LEU A 1 114 ? -1.751 0.691 4.956 1.00 96.06 114 LEU A O 1
ATOM 944 N N . TRP A 1 115 ? -1.430 1.768 3.003 1.00 95.88 115 TRP A N 1
ATOM 945 C CA . TRP A 1 115 ? -2.853 1.820 2.640 1.00 95.88 115 TRP A CA 1
ATOM 946 C C . TRP A 1 115 ? -3.481 0.433 2.504 1.00 95.88 115 TRP A C 1
ATOM 948 O O . TRP A 1 115 ? -4.592 0.232 2.982 1.00 95.88 115 TRP A O 1
ATOM 958 N N . THR A 1 116 ? -2.736 -0.549 1.988 1.00 94.19 116 THR A N 1
ATOM 959 C CA . THR A 1 116 ? -3.145 -1.967 1.996 1.00 94.19 116 THR A CA 1
ATOM 960 C C . THR A 1 116 ? -3.442 -2.458 3.413 1.00 94.19 116 THR A C 1
ATOM 962 O O . THR A 1 116 ? -4.412 -3.173 3.646 1.00 94.19 116 THR A O 1
ATOM 965 N N . SER A 1 117 ? -2.615 -2.064 4.384 1.00 93.62 117 SER A N 1
ATOM 966 C CA . SER A 1 117 ? -2.772 -2.486 5.779 1.00 93.62 117 SER A CA 1
ATOM 967 C C . SER A 1 117 ? -3.913 -1.745 6.482 1.00 93.62 117 SER A C 1
ATOM 969 O O . SER A 1 117 ? -4.684 -2.379 7.194 1.00 93.62 117 SER A O 1
ATOM 971 N N . VAL A 1 118 ? -4.040 -0.432 6.261 1.00 93.81 118 VAL A N 1
ATOM 972 C CA . VAL A 1 118 ? -5.126 0.399 6.811 1.00 93.81 118 VAL A CA 1
ATOM 973 C C . VAL A 1 118 ? -6.482 -0.089 6.303 1.00 93.81 118 VAL A C 1
ATOM 975 O O . VAL A 1 118 ? -7.367 -0.367 7.107 1.00 93.81 118 VAL A O 1
ATOM 978 N N . ILE A 1 119 ? -6.626 -0.244 4.983 1.00 91.31 119 ILE A N 1
ATOM 979 C CA . ILE A 1 119 ? -7.877 -0.696 4.364 1.00 91.31 119 ILE A CA 1
ATOM 980 C C . ILE A 1 119 ? -8.210 -2.110 4.825 1.00 91.31 119 ILE A C 1
ATOM 982 O O . ILE A 1 119 ? -9.336 -2.344 5.238 1.00 91.31 119 ILE A O 1
ATOM 986 N N . GLY A 1 120 ? -7.247 -3.034 4.832 1.00 89.50 120 GLY A N 1
ATOM 987 C CA . GLY A 1 120 ? -7.513 -4.404 5.265 1.00 89.50 120 GLY A CA 1
ATOM 988 C C . GLY A 1 120 ? -7.969 -4.519 6.727 1.00 89.50 120 GLY A C 1
ATOM 989 O O . GLY A 1 120 ? -8.861 -5.306 7.025 1.00 89.50 120 GLY A O 1
ATOM 990 N N . VAL A 1 121 ? -7.415 -3.711 7.641 1.00 88.81 121 VAL A N 1
ATOM 991 C CA . VAL A 1 121 ? -7.865 -3.684 9.047 1.00 88.81 121 VAL A CA 1
ATOM 992 C C . VAL A 1 121 ? -9.262 -3.076 9.170 1.00 88.81 121 VAL A C 1
ATOM 994 O O . VAL A 1 121 ? -10.136 -3.662 9.804 1.00 88.81 121 VAL A O 1
ATOM 997 N N . LEU A 1 122 ? -9.497 -1.925 8.542 1.00 87.94 122 LEU A N 1
ATOM 998 C CA . LEU A 1 122 ? -10.766 -1.207 8.664 1.00 87.94 122 LEU A CA 1
ATOM 999 C C . LEU A 1 122 ? -11.920 -1.863 7.895 1.00 87.94 122 LEU A C 1
ATOM 1001 O O . LEU A 1 122 ? -13.074 -1.755 8.306 1.00 87.94 122 LEU A O 1
ATOM 1005 N N . TYR A 1 123 ? -11.622 -2.580 6.812 1.00 85.06 123 TYR A N 1
ATOM 1006 C CA . TYR A 1 123 ? -12.607 -3.363 6.075 1.00 85.06 123 TYR A CA 1
ATOM 1007 C C . TYR A 1 123 ? -13.215 -4.463 6.954 1.00 85.06 123 TYR A C 1
ATOM 1009 O O . TYR A 1 123 ? -14.436 -4.615 6.993 1.00 85.06 123 TYR A O 1
ATOM 1017 N N . ASN A 1 124 ? -12.384 -5.169 7.731 1.00 78.94 124 ASN A N 1
ATOM 1018 C CA . ASN A 1 124 ? -12.843 -6.198 8.673 1.00 78.94 124 ASN A CA 1
ATOM 1019 C C . ASN A 1 124 ? -13.747 -5.636 9.782 1.00 78.94 124 ASN A C 1
ATOM 1021 O O . ASN A 1 124 ? -14.615 -6.348 10.285 1.00 78.94 124 ASN A O 1
ATOM 1025 N N . ASN A 1 125 ? -13.615 -4.346 10.099 1.00 79.75 125 ASN A N 1
ATOM 1026 C CA . ASN A 1 125 ? -14.492 -3.642 11.037 1.00 79.75 125 ASN A CA 1
ATOM 1027 C C . ASN A 1 125 ? -15.837 -3.213 10.411 1.00 79.75 125 ASN A C 1
ATOM 1029 O O . ASN A 1 125 ? -16.654 -2.597 11.087 1.00 79.75 125 ASN A O 1
ATOM 1033 N N . LYS A 1 126 ? -16.095 -3.561 9.139 1.00 76.56 126 LYS A N 1
ATOM 1034 C CA . LYS A 1 126 ? -17.329 -3.260 8.386 1.00 76.56 126 LYS A CA 1
ATOM 1035 C C . LYS A 1 126 ? -17.615 -1.759 8.216 1.00 76.56 126 LYS A C 1
ATOM 1037 O O . LYS A 1 126 ? -18.767 -1.351 8.061 1.00 76.56 126 LYS A O 1
ATOM 1042 N N . GLU A 1 127 ? -16.566 -0.943 8.172 1.00 80.38 127 GLU A N 1
ATOM 1043 C CA . GLU A 1 127 ? -16.669 0.504 7.964 1.00 80.38 127 GLU A CA 1
ATOM 1044 C C . GLU A 1 127 ? -17.067 0.843 6.517 1.00 80.38 127 GLU A C 1
ATOM 1046 O O . GLU A 1 127 ? -16.257 0.741 5.590 1.00 80.38 127 GLU A O 1
ATOM 1051 N N . LYS A 1 128 ? -18.316 1.284 6.305 1.00 81.00 128 LYS A N 1
ATOM 1052 C CA . LYS A 1 128 ? -18.886 1.543 4.964 1.00 81.00 128 LYS A CA 1
ATOM 1053 C C . LYS A 1 128 ? -18.089 2.560 4.141 1.00 81.00 128 LYS A C 1
ATOM 1055 O O . LYS A 1 128 ? -17.943 2.388 2.936 1.00 81.00 128 LYS A O 1
ATOM 1060 N N . LEU A 1 129 ? -17.558 3.605 4.781 1.00 81.62 129 LEU A N 1
ATOM 1061 C CA . LEU A 1 129 ? -16.758 4.631 4.098 1.00 81.62 129 LEU A CA 1
ATOM 1062 C C . LEU A 1 129 ? -15.467 4.045 3.514 1.00 81.62 129 LEU A C 1
ATOM 1064 O O . LEU A 1 129 ? -15.058 4.396 2.413 1.00 81.62 129 LEU A O 1
ATOM 1068 N N . ILE A 1 130 ? -14.840 3.106 4.223 1.00 82.00 130 ILE A N 1
ATOM 1069 C CA . ILE A 1 130 ? -13.567 2.512 3.806 1.00 82.00 130 ILE A CA 1
ATOM 1070 C C . ILE A 1 130 ? -13.755 1.531 2.649 1.00 82.00 130 ILE A C 1
ATOM 1072 O O . ILE A 1 130 ? -12.856 1.398 1.821 1.00 82.00 130 ILE A O 1
ATOM 1076 N N . GLN A 1 131 ? -14.934 0.915 2.521 1.00 79.12 131 GLN A N 1
ATOM 1077 C CA . GLN A 1 131 ? -15.257 0.048 1.382 1.00 79.12 131 GLN A CA 1
ATOM 1078 C C . GLN A 1 131 ? -15.124 0.787 0.039 1.00 79.12 131 GLN A C 1
ATOM 1080 O O . GLN A 1 131 ? -14.665 0.199 -0.934 1.00 79.12 131 GLN A O 1
ATOM 1085 N N . GLN A 1 132 ? -15.395 2.098 -0.001 1.00 81.75 132 GLN A N 1
ATOM 1086 C CA . GLN A 1 132 ? -15.218 2.919 -1.208 1.00 81.75 132 GLN A CA 1
ATOM 1087 C C . GLN A 1 132 ? -13.744 3.081 -1.626 1.00 81.75 132 GLN A C 1
ATOM 1089 O O . GLN A 1 132 ? -13.458 3.354 -2.790 1.00 81.75 132 GLN A O 1
ATOM 1094 N N . LEU A 1 133 ? -12.794 2.897 -0.700 1.00 79.81 133 LEU A N 1
ATOM 1095 C CA . LEU A 1 133 ? -11.355 2.943 -0.985 1.00 79.81 133 LEU A CA 1
ATOM 1096 C C . LEU A 1 133 ? -10.775 1.584 -1.391 1.00 79.81 133 LEU A C 1
ATOM 1098 O O . LEU A 1 133 ? -9.607 1.526 -1.779 1.00 79.81 133 LEU A O 1
ATOM 1102 N N . VAL A 1 134 ? -11.560 0.503 -1.323 1.00 79.38 134 VAL A N 1
ATOM 1103 C CA . VAL A 1 134 ? -11.077 -0.848 -1.636 1.00 79.38 134 VAL A CA 1
ATOM 1104 C C . VAL A 1 134 ? -10.757 -0.989 -3.116 1.00 79.38 134 VAL A C 1
ATOM 1106 O O . VAL A 1 134 ? -9.684 -1.485 -3.417 1.00 79.38 134 VAL A O 1
ATOM 1109 N N . HIS A 1 135 ? -11.609 -0.520 -4.031 1.00 78.44 135 HIS A N 1
ATOM 1110 C CA . HIS A 1 135 ? -11.388 -0.669 -5.479 1.00 78.44 135 HIS A CA 1
ATOM 1111 C C . HIS A 1 135 ? -10.193 0.116 -6.057 1.00 78.44 135 HIS A C 1
ATOM 1113 O O . HIS A 1 135 ? -9.440 -0.467 -6.838 1.00 78.44 135 HIS A O 1
ATOM 1119 N N . PRO A 1 136 ? -9.935 1.394 -5.698 1.00 87.69 136 PRO A N 1
ATOM 1120 C CA . PRO A 1 136 ? -8.838 2.139 -6.323 1.00 87.69 136 PRO A CA 1
ATOM 1121 C C . PRO A 1 136 ? -7.442 1.594 -5.981 1.00 87.69 136 PRO A C 1
ATOM 1123 O O . PRO A 1 136 ? -6.486 1.837 -6.718 1.00 87.69 136 PRO A O 1
ATOM 1126 N N . LEU A 1 137 ? -7.284 0.875 -4.865 1.00 89.94 137 LEU A N 1
ATOM 1127 C CA . LEU A 1 137 ? -5.975 0.397 -4.420 1.00 89.94 137 LEU A CA 1
ATOM 1128 C C . LEU A 1 137 ? -5.428 -0.786 -5.262 1.00 89.94 137 LEU A C 1
ATOM 1130 O O . LEU A 1 137 ? -4.293 -0.679 -5.729 1.00 89.94 137 LEU A O 1
ATOM 1134 N N . PRO A 1 138 ? -6.172 -1.886 -5.501 1.00 88.75 138 PRO A N 1
ATOM 1135 C CA . PRO A 1 138 ? -5.817 -2.949 -6.438 1.00 88.75 138 PRO A CA 1
ATOM 1136 C C . PRO A 1 138 ? -5.399 -2.433 -7.808 1.00 88.75 138 PRO A C 1
ATOM 1138 O O . PRO A 1 138 ? -4.325 -2.786 -8.291 1.00 88.75 138 PRO A O 1
ATOM 1141 N N . GLU A 1 139 ? -6.211 -1.559 -8.406 1.00 88.88 139 GLU A N 1
ATOM 1142 C CA . GLU A 1 139 ? -5.954 -0.991 -9.730 1.00 88.88 139 GLU A CA 1
ATOM 1143 C C . GLU A 1 139 ? -4.637 -0.217 -9.757 1.00 88.88 139 GLU A C 1
ATOM 1145 O O . GLU A 1 139 ? -3.834 -0.361 -10.682 1.00 88.88 139 GLU A O 1
ATOM 1150 N N . LEU A 1 140 ? -4.371 0.554 -8.702 1.00 93.56 140 LEU A N 1
ATOM 1151 C CA . LEU A 1 140 ? -3.130 1.298 -8.547 1.00 93.56 140 LEU A CA 1
ATOM 1152 C C . LEU A 1 140 ? -1.912 0.370 -8.420 1.00 93.56 140 LEU A C 1
ATOM 1154 O O . LEU A 1 140 ? -0.867 0.632 -9.025 1.00 93.56 140 LEU A O 1
ATOM 1158 N N . ILE A 1 141 ? -2.031 -0.726 -7.663 1.00 93.56 141 ILE A N 1
ATOM 1159 C CA . ILE A 1 141 ? -0.946 -1.702 -7.506 1.00 93.56 141 ILE A CA 1
ATOM 1160 C C . ILE A 1 141 ? -0.710 -2.461 -8.823 1.00 93.56 141 ILE A C 1
ATOM 1162 O O . ILE A 1 141 ? 0.434 -2.571 -9.264 1.00 93.56 141 ILE A O 1
ATOM 1166 N N . VAL A 1 142 ? -1.768 -2.926 -9.493 1.00 90.94 142 VAL A N 1
ATOM 1167 C CA . VAL A 1 142 ? -1.689 -3.602 -10.801 1.00 90.94 142 VAL A CA 1
ATOM 1168 C C . VAL A 1 142 ? -1.088 -2.681 -11.861 1.00 90.94 142 VAL A C 1
ATOM 1170 O O . VAL A 1 142 ? -0.166 -3.075 -12.580 1.00 90.94 142 VAL A O 1
ATOM 1173 N N . GLY A 1 143 ? -1.547 -1.432 -11.929 1.00 92.62 143 GLY A N 1
ATOM 1174 C CA . GLY A 1 143 ? -1.006 -0.439 -12.849 1.00 92.62 143 GLY A CA 1
ATOM 1175 C C . GLY A 1 143 ? 0.468 -0.132 -12.568 1.00 92.62 143 GLY A C 1
ATOM 1176 O O . GLY A 1 143 ? 1.260 -0.008 -13.501 1.00 92.62 143 GLY A O 1
ATOM 1177 N N . THR A 1 144 ? 0.876 -0.130 -11.294 1.00 94.94 144 THR A N 1
ATOM 1178 C CA . THR A 1 144 ? 2.292 -0.028 -10.907 1.00 94.94 144 THR A CA 1
ATOM 1179 C C . THR A 1 144 ? 3.096 -1.226 -11.407 1.00 94.94 144 THR A C 1
ATOM 1181 O O . THR A 1 144 ? 4.168 -1.039 -11.970 1.00 94.94 144 THR A O 1
ATOM 1184 N N . ILE A 1 145 ? 2.584 -2.455 -11.285 1.00 91.44 145 ILE A N 1
ATOM 1185 C CA . ILE A 1 145 ? 3.273 -3.658 -11.786 1.00 91.44 145 ILE A CA 1
ATOM 1186 C C . ILE A 1 145 ? 3.456 -3.618 -13.312 1.00 91.44 145 ILE A C 1
ATOM 1188 O O . ILE A 1 145 ? 4.468 -4.113 -13.822 1.00 91.44 145 ILE A O 1
ATOM 1192 N N . ARG A 1 146 ? 2.483 -3.045 -14.031 1.00 90.75 146 ARG A N 1
ATOM 1193 C CA . ARG A 1 146 ? 2.445 -2.974 -15.500 1.00 90.75 146 ARG A CA 1
ATOM 1194 C C . ARG A 1 146 ? 3.197 -1.778 -16.098 1.00 90.75 146 ARG A C 1
ATOM 1196 O O . ARG A 1 146 ? 3.435 -1.780 -17.303 1.00 90.75 146 ARG A O 1
ATOM 1203 N N . LEU A 1 147 ? 3.597 -0.783 -15.299 1.00 92.56 147 LEU A N 1
ATOM 1204 C CA . LEU A 1 147 ? 4.164 0.478 -15.803 1.00 92.56 147 LEU A CA 1
ATOM 1205 C C . LEU A 1 147 ? 5.412 0.270 -16.684 1.00 92.56 147 LEU A C 1
ATOM 1207 O O . LEU A 1 147 ? 5.498 0.813 -17.787 1.00 92.56 147 LEU A O 1
ATOM 1211 N N . VAL A 1 148 ? 6.371 -0.527 -16.207 1.00 88.44 148 VAL A N 1
ATOM 1212 C CA . VAL A 1 148 ? 7.567 -0.941 -16.960 1.00 88.44 148 VAL A CA 1
ATOM 1213 C C . VAL A 1 148 ? 7.792 -2.447 -16.768 1.00 88.44 148 VAL A C 1
ATOM 1215 O O . VAL A 1 148 ? 8.293 -2.854 -15.713 1.00 88.44 148 VAL A O 1
ATOM 1218 N N . PRO A 1 149 ? 7.448 -3.285 -17.763 1.00 83.44 149 PRO A N 1
ATOM 1219 C CA . PRO A 1 149 ? 7.520 -4.741 -17.661 1.00 83.44 149 PRO A CA 1
ATOM 1220 C C . PRO A 1 149 ? 8.928 -5.266 -17.994 1.00 83.44 149 PRO A C 1
ATOM 1222 O O . PRO A 1 149 ? 9.102 -6.078 -18.894 1.00 83.44 149 PRO A O 1
ATOM 1225 N N . THR A 1 150 ? 9.955 -4.797 -17.280 1.00 80.25 150 THR A N 1
ATOM 1226 C CA . THR A 1 150 ? 11.346 -5.253 -17.471 1.00 80.25 150 THR A CA 1
ATOM 1227 C C . THR A 1 150 ? 11.893 -5.943 -16.224 1.00 80.25 150 THR A C 1
ATOM 1229 O O . THR A 1 150 ? 11.469 -5.656 -15.100 1.00 80.25 150 THR A O 1
ATOM 1232 N N . ALA A 1 151 ? 12.875 -6.831 -16.419 1.00 76.69 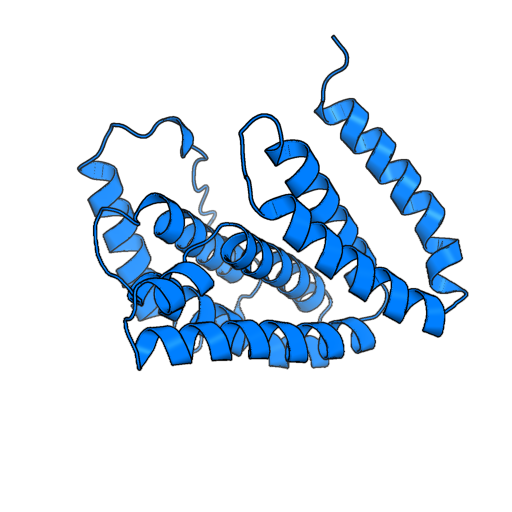151 ALA A N 1
ATOM 1233 C CA . ALA A 1 151 ? 13.510 -7.589 -15.338 1.00 76.69 151 ALA A CA 1
ATOM 1234 C C . ALA A 1 151 ? 14.204 -6.709 -14.292 1.00 76.69 151 ALA A C 1
ATOM 1236 O O . ALA A 1 151 ? 14.232 -7.039 -13.108 1.00 76.69 151 ALA A O 1
ATOM 1237 N N . ARG A 1 152 ? 14.674 -5.525 -14.707 1.00 79.81 152 ARG A N 1
ATOM 1238 C CA . ARG A 1 152 ? 15.283 -4.515 -13.829 1.00 79.81 152 ARG A CA 1
ATOM 1239 C C . ARG A 1 152 ? 14.413 -4.168 -12.617 1.00 79.81 152 ARG A C 1
ATOM 1241 O O . ARG A 1 152 ? 14.945 -3.827 -11.566 1.00 79.81 152 ARG A O 1
ATOM 1248 N N . TYR A 1 153 ? 13.091 -4.232 -12.764 1.00 82.62 153 TYR A N 1
ATOM 1249 C CA . TYR A 1 153 ? 12.142 -3.826 -11.729 1.00 82.62 153 TYR A CA 1
ATOM 1250 C C . TYR A 1 153 ? 11.431 -5.000 -11.046 1.00 82.62 153 TYR A C 1
ATOM 1252 O O . TYR A 1 153 ? 10.465 -4.773 -10.316 1.00 82.62 153 TYR A O 1
ATOM 1260 N N . TYR A 1 154 ? 11.899 -6.243 -11.226 1.00 81.06 154 TYR A N 1
ATOM 1261 C CA . TYR A 1 154 ? 11.305 -7.406 -10.554 1.00 81.06 154 TYR A CA 1
ATOM 1262 C C . TYR A 1 154 ? 11.213 -7.271 -9.030 1.00 81.06 154 TYR A C 1
ATOM 1264 O O . TYR A 1 154 ? 10.117 -7.507 -8.528 1.00 81.06 154 TYR A O 1
ATOM 1272 N N . PRO A 1 155 ? 12.236 -6.806 -8.280 1.00 81.88 155 PRO A N 1
ATOM 1273 C CA . PRO A 1 155 ? 12.117 -6.686 -6.823 1.00 81.88 155 PRO A CA 1
ATOM 1274 C C . PRO A 1 155 ? 10.934 -5.812 -6.377 1.00 81.88 155 PRO A C 1
ATOM 1276 O O . PRO A 1 155 ? 10.167 -6.187 -5.491 1.00 81.88 155 PRO A O 1
ATOM 1279 N N . LEU A 1 156 ? 10.724 -4.669 -7.039 1.00 87.44 156 LEU A N 1
ATOM 1280 C CA . LEU A 1 156 ? 9.601 -3.773 -6.753 1.00 87.44 156 LEU A CA 1
ATOM 1281 C C . LEU A 1 156 ? 8.262 -4.417 -7.128 1.00 87.44 156 LEU A C 1
ATOM 1283 O O . LEU A 1 156 ? 7.325 -4.413 -6.330 1.00 87.44 156 LEU A O 1
ATOM 1287 N N . ARG A 1 157 ? 8.180 -5.010 -8.324 1.00 86.38 157 ARG A N 1
ATOM 1288 C CA . ARG A 1 157 ? 6.966 -5.689 -8.807 1.00 86.38 157 ARG A CA 1
ATOM 1289 C C . ARG A 1 157 ? 6.581 -6.851 -7.889 1.00 86.38 157 ARG A C 1
ATOM 1291 O O . ARG A 1 157 ? 5.404 -7.041 -7.606 1.00 86.38 157 ARG A O 1
ATOM 1298 N N . PHE A 1 158 ? 7.564 -7.569 -7.357 1.00 84.50 158 PHE A N 1
ATOM 1299 C CA . PHE A 1 158 ? 7.385 -8.643 -6.386 1.00 84.50 158 PHE A CA 1
ATOM 1300 C C . PHE A 1 158 ? 6.822 -8.140 -5.056 1.00 84.50 158 PHE A C 1
ATOM 1302 O O . PHE A 1 158 ? 5.896 -8.747 -4.515 1.00 84.50 158 PHE A O 1
ATOM 1309 N N . HIS A 1 159 ? 7.287 -6.991 -4.560 1.00 87.50 159 HIS A N 1
ATOM 1310 C CA . HIS A 1 159 ? 6.644 -6.347 -3.417 1.00 87.50 159 HIS A CA 1
ATOM 1311 C C . HIS A 1 159 ? 5.187 -5.976 -3.707 1.00 87.50 159 HIS A C 1
ATOM 1313 O O . HIS A 1 159 ? 4.324 -6.272 -2.885 1.00 87.50 159 HIS A O 1
ATOM 1319 N N . CYS A 1 160 ? 4.886 -5.413 -4.878 1.00 91.00 160 CYS A N 1
ATOM 1320 C CA . CYS A 1 160 ? 3.512 -5.105 -5.280 1.00 91.00 160 CYS A CA 1
ATOM 1321 C C . CYS A 1 160 ? 2.617 -6.357 -5.346 1.00 91.00 160 CYS A C 1
ATOM 1323 O O . CYS A 1 160 ? 1.502 -6.328 -4.832 1.00 91.00 160 CYS A O 1
ATOM 1325 N N . VAL A 1 161 ? 3.106 -7.477 -5.893 1.00 87.19 161 VAL A N 1
ATOM 1326 C CA . VAL A 1 161 ? 2.367 -8.755 -5.899 1.00 87.19 161 VAL A CA 1
ATOM 1327 C C . VAL A 1 161 ? 2.080 -9.231 -4.471 1.00 87.19 161 VAL A C 1
ATOM 1329 O O . VAL A 1 161 ? 0.954 -9.618 -4.167 1.00 87.19 161 VAL A O 1
ATOM 1332 N N . ARG A 1 162 ? 3.049 -9.121 -3.552 1.00 87.25 162 ARG A N 1
ATOM 1333 C CA . ARG A 1 162 ? 2.831 -9.437 -2.127 1.00 87.25 162 ARG A CA 1
ATOM 1334 C C . ARG A 1 162 ? 1.764 -8.547 -1.488 1.00 87.25 162 ARG A C 1
ATOM 1336 O O . ARG A 1 162 ? 1.012 -9.030 -0.644 1.00 87.25 162 ARG A O 1
ATOM 1343 N N . LEU A 1 163 ? 1.687 -7.272 -1.876 1.00 90.69 163 LEU A N 1
ATOM 1344 C CA . LEU A 1 163 ? 0.624 -6.374 -1.416 1.00 90.69 163 LEU A CA 1
ATOM 1345 C C . LEU A 1 163 ? -0.749 -6.813 -1.930 1.00 90.69 163 LEU A C 1
ATOM 1347 O O . LEU A 1 163 ? -1.685 -6.843 -1.138 1.00 90.69 163 LEU A O 1
ATOM 1351 N N . LEU A 1 164 ? -0.860 -7.213 -3.202 1.00 87.38 164 LEU A N 1
ATOM 1352 C CA . LEU A 1 164 ? -2.110 -7.750 -3.754 1.00 87.38 164 LEU A CA 1
ATOM 1353 C C . LEU A 1 164 ? -2.545 -9.029 -3.034 1.00 87.38 164 LEU A C 1
ATOM 1355 O O . LEU A 1 164 ? -3.702 -9.136 -2.644 1.00 87.38 164 LEU A O 1
ATOM 1359 N N . ILE A 1 165 ? -1.618 -9.958 -2.773 1.00 85.88 165 ILE A N 1
ATOM 1360 C CA . ILE A 1 165 ? -1.927 -11.185 -2.022 1.00 85.88 165 ILE A CA 1
ATOM 1361 C C . ILE A 1 165 ? -2.417 -10.844 -0.609 1.00 85.88 165 ILE A C 1
ATOM 1363 O O . ILE A 1 165 ? -3.433 -11.370 -0.160 1.00 85.88 165 ILE A O 1
ATOM 1367 N N . LYS A 1 166 ? -1.730 -9.926 0.083 1.00 87.56 166 LYS A N 1
ATOM 1368 C CA . LYS A 1 166 ? -2.151 -9.459 1.410 1.00 87.56 166 LYS A CA 1
ATOM 1369 C C . LYS A 1 166 ? -3.544 -8.827 1.367 1.00 87.56 166 LYS A C 1
ATOM 1371 O O . LYS A 1 166 ? -4.337 -9.051 2.273 1.00 87.56 166 LYS A O 1
ATOM 1376 N N . LEU A 1 167 ? -3.837 -8.032 0.342 1.00 86.50 167 LEU A N 1
ATOM 1377 C CA . LEU A 1 167 ? -5.135 -7.387 0.189 1.00 86.50 167 LEU A CA 1
ATOM 1378 C C . LEU A 1 167 ? -6.244 -8.416 -0.058 1.00 86.50 167 LEU A C 1
ATOM 1380 O O . LEU A 1 167 ? -7.268 -8.356 0.616 1.00 86.50 167 LEU A O 1
ATOM 1384 N N . ALA A 1 168 ? -6.011 -9.399 -0.931 1.00 84.31 168 ALA A N 1
ATOM 1385 C CA . ALA A 1 168 ? -6.949 -10.489 -1.198 1.00 84.31 168 ALA A CA 1
ATOM 1386 C C . ALA A 1 168 ? -7.282 -11.296 0.071 1.00 84.31 168 ALA A C 1
ATOM 1388 O O . ALA A 1 168 ? -8.434 -11.646 0.301 1.00 84.31 168 ALA A O 1
ATOM 1389 N N . GLN A 1 169 ? -6.293 -11.524 0.943 1.00 84.25 169 GLN A N 1
ATOM 1390 C CA . GLN A 1 169 ? -6.503 -12.190 2.237 1.00 84.25 169 GLN A CA 1
ATOM 1391 C C . GLN A 1 169 ? -7.337 -11.362 3.224 1.00 84.25 169 GLN A C 1
ATOM 1393 O O . GLN A 1 169 ? -8.008 -11.925 4.084 1.00 84.25 169 GLN A O 1
ATOM 1398 N N . LEU A 1 170 ? -7.263 -10.031 3.143 1.00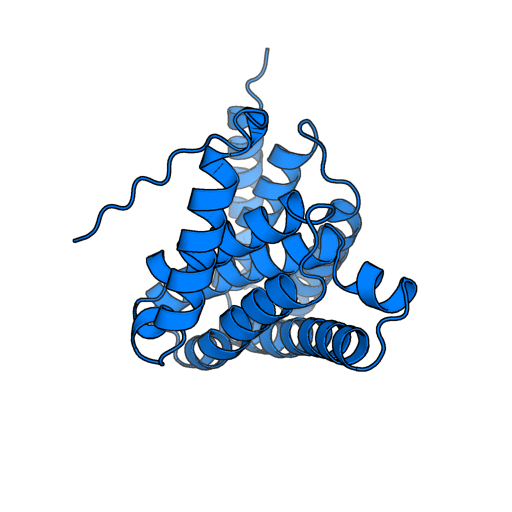 83.62 170 LEU A N 1
ATOM 1399 C CA . LEU A 1 170 ? -7.937 -9.120 4.072 1.00 83.62 170 LEU A CA 1
ATOM 1400 C C . LEU A 1 170 ? -9.300 -8.636 3.561 1.00 83.62 170 LEU A C 1
ATOM 1402 O O . LEU A 1 170 ? -10.098 -8.145 4.352 1.00 83.62 170 LEU A O 1
ATOM 1406 N N . THR A 1 171 ? -9.555 -8.732 2.256 1.00 79.31 171 THR A N 1
ATOM 1407 C CA . THR A 1 171 ? -10.750 -8.180 1.607 1.00 79.31 171 THR A CA 1
ATOM 1408 C C . THR A 1 171 ? -11.346 -9.196 0.623 1.00 79.31 171 THR A C 1
ATOM 1410 O O . THR A 1 171 ? -10.926 -9.251 -0.528 1.00 79.31 171 THR A O 1
ATOM 1413 N N . PRO A 1 172 ? -12.344 -10.003 1.025 1.00 67.88 172 PRO A N 1
ATOM 1414 C CA . PRO A 1 172 ? -12.952 -11.007 0.143 1.00 67.88 172 PRO A CA 1
ATOM 1415 C C . PRO A 1 172 ? -13.658 -10.417 -1.093 1.00 67.88 172 PRO A C 1
ATOM 1417 O O . PRO A 1 172 ? -13.766 -11.098 -2.106 1.00 67.88 172 PRO A O 1
ATOM 1420 N N . VAL A 1 173 ? -14.070 -9.141 -1.066 1.00 66.62 173 VAL A N 1
ATOM 1421 C CA . VAL A 1 173 ? -14.637 -8.432 -2.241 1.00 66.62 173 VAL A CA 1
ATOM 1422 C C . VAL A 1 173 ? -13.609 -8.222 -3.360 1.00 66.62 173 VAL A C 1
ATOM 1424 O O . VAL A 1 173 ? -13.980 -8.071 -4.516 1.00 66.62 173 VAL A O 1
ATOM 1427 N N . PHE A 1 174 ? -12.309 -8.308 -3.065 1.00 61.06 174 PHE A N 1
ATOM 1428 C CA . PHE A 1 174 ? -11.262 -8.297 -4.092 1.00 61.06 174 PHE A CA 1
ATOM 1429 C C . PHE A 1 174 ? -11.457 -9.405 -5.145 1.00 61.06 174 PHE A C 1
ATOM 1431 O O . PHE A 1 174 ? -11.031 -9.259 -6.289 1.00 61.06 174 PHE A O 1
ATOM 1438 N N . VAL A 1 175 ? -12.111 -10.508 -4.761 1.00 57.25 175 VAL A N 1
ATOM 1439 C CA . VAL A 1 175 ? -12.283 -11.696 -5.599 1.00 57.25 175 VAL A CA 1
ATOM 1440 C C . VAL A 1 175 ? -13.412 -11.542 -6.630 1.00 57.25 175 VAL A C 1
ATOM 1442 O O . VAL A 1 175 ? -13.361 -12.160 -7.690 1.00 57.25 175 VAL A O 1
ATOM 1445 N N . SER A 1 176 ? -14.421 -10.709 -6.360 1.00 57.16 176 SER A N 1
ATOM 1446 C CA . SER A 1 176 ? -15.679 -10.698 -7.122 1.00 57.16 176 SER A CA 1
ATOM 1447 C C . SER A 1 176 ? -15.681 -9.852 -8.405 1.00 57.16 176 SER A C 1
ATOM 1449 O O . SER A 1 176 ? -16.548 -10.060 -9.248 1.00 57.16 176 SER A O 1
ATOM 1451 N N . ASP A 1 177 ? -14.714 -8.951 -8.606 1.00 60.19 177 ASP A N 1
ATOM 1452 C CA . ASP A 1 177 ? -14.830 -7.879 -9.618 1.00 60.19 177 ASP A CA 1
ATOM 1453 C C . ASP A 1 177 ? -14.009 -8.096 -10.910 1.00 60.19 177 ASP A C 1
ATOM 1455 O O . ASP A 1 177 ? -13.692 -7.144 -11.621 1.00 60.19 177 ASP A O 1
ATOM 1459 N N . GLY A 1 178 ? -13.580 -9.324 -11.222 1.00 62.75 178 GLY A N 1
ATOM 1460 C CA . GLY A 1 178 ? -12.781 -9.612 -12.434 1.00 62.75 178 GLY A CA 1
ATOM 1461 C C . GLY A 1 178 ? -11.313 -9.149 -12.377 1.00 62.75 178 GLY A C 1
ATOM 1462 O O . GLY A 1 178 ? -10.521 -9.420 -13.279 1.00 62.75 178 GLY A O 1
ATOM 1463 N N . LEU A 1 179 ? -10.901 -8.514 -11.275 1.00 66.88 179 LEU A N 1
ATOM 1464 C CA . LEU A 1 179 ? -9.497 -8.252 -10.931 1.00 66.88 179 LEU A CA 1
ATOM 1465 C C . LEU A 1 179 ? -8.716 -9.544 -10.645 1.00 66.88 179 LEU A C 1
ATOM 1467 O O . LEU A 1 179 ? -7.487 -9.552 -10.738 1.00 66.88 179 LEU A O 1
ATOM 1471 N N . MET A 1 180 ? -9.426 -10.632 -10.339 1.00 67.25 180 MET A N 1
ATOM 1472 C CA . MET A 1 180 ? -8.842 -11.941 -10.064 1.00 67.25 180 MET A CA 1
ATOM 1473 C C . MET A 1 180 ? -8.086 -12.513 -11.247 1.00 67.25 180 MET A C 1
ATOM 1475 O O . MET A 1 180 ? -6.976 -12.982 -11.043 1.00 67.25 180 MET A O 1
ATOM 1479 N N . ASP A 1 181 ? -8.606 -12.425 -12.469 1.00 71.94 181 ASP A N 1
ATOM 1480 C CA . ASP A 1 181 ? -7.916 -12.993 -13.634 1.00 71.94 181 ASP A CA 1
ATOM 1481 C C . ASP A 1 181 ? -6.578 -12.288 -13.872 1.00 71.94 181 ASP A C 1
ATOM 1483 O O . ASP A 1 181 ? -5.538 -12.924 -14.045 1.00 71.94 181 ASP A O 1
ATOM 1487 N N . GLN A 1 182 ? -6.578 -10.955 -13.764 1.00 72.19 182 GLN A N 1
ATOM 1488 C CA . GLN A 1 182 ? -5.361 -10.146 -13.862 1.00 72.19 182 GLN A CA 1
ATOM 1489 C C . GLN A 1 182 ? -4.394 -10.444 -12.712 1.00 72.19 182 GLN A C 1
ATOM 1491 O O . GLN A 1 182 ? -3.178 -10.477 -12.900 1.00 72.19 182 GLN A O 1
ATOM 1496 N N . PHE A 1 183 ? -4.926 -10.654 -11.509 1.00 72.56 183 PHE A N 1
ATOM 1497 C CA . PHE A 1 183 ? -4.143 -11.021 -10.341 1.00 72.56 183 PHE A CA 1
ATOM 1498 C C . PHE A 1 183 ? -3.519 -12.413 -10.490 1.00 72.56 183 PHE A C 1
ATOM 1500 O O . PHE A 1 183 ? -2.319 -12.552 -10.258 1.00 72.56 183 PHE A O 1
ATOM 1507 N N . TYR A 1 184 ? -4.277 -13.417 -10.937 1.00 72.69 184 TYR A N 1
ATOM 1508 C CA . TYR A 1 184 ? -3.785 -14.765 -11.204 1.00 72.69 184 TYR A CA 1
ATOM 1509 C C . TYR A 1 184 ? -2.703 -14.752 -12.274 1.00 72.69 184 TYR A C 1
ATOM 1511 O O . TYR A 1 184 ? -1.643 -15.326 -12.050 1.00 72.69 184 TYR A O 1
ATOM 1519 N N . GLU A 1 185 ? -2.908 -14.043 -13.384 1.00 78.19 185 GLU A N 1
ATOM 1520 C CA . GLU A 1 185 ? -1.894 -13.894 -14.429 1.00 78.19 185 GLU A CA 1
ATOM 1521 C C . GLU A 1 185 ? -0.596 -13.290 -13.862 1.00 78.19 185 GLU A C 1
ATOM 1523 O O . GLU A 1 185 ? 0.507 -13.773 -14.129 1.00 78.19 185 GLU A O 1
ATOM 1528 N N . LEU A 1 186 ? -0.706 -12.255 -13.023 1.00 75.81 186 LEU A N 1
ATOM 1529 C CA . LEU A 1 186 ? 0.445 -11.630 -12.370 1.00 75.81 186 LEU A CA 1
ATOM 1530 C C . LEU A 1 186 ? 1.139 -12.559 -11.368 1.00 75.81 186 LEU A C 1
ATOM 1532 O O . LEU A 1 186 ? 2.369 -12.568 -11.312 1.00 75.81 186 LEU A O 1
ATOM 1536 N N . VAL A 1 187 ? 0.381 -13.336 -10.591 1.00 73.44 187 VAL A N 1
ATOM 1537 C CA . VAL A 1 187 ? 0.913 -14.308 -9.625 1.00 73.44 187 VAL A CA 1
ATOM 1538 C C . VAL A 1 187 ? 1.567 -15.490 -10.340 1.00 73.44 187 VAL A C 1
ATOM 1540 O O . VAL A 1 187 ? 2.652 -15.908 -9.951 1.00 73.44 187 VAL A O 1
ATOM 1543 N N . VAL A 1 188 ? 0.972 -16.000 -11.416 1.00 75.94 188 VAL A N 1
ATOM 1544 C CA . VAL A 1 188 ? 1.565 -17.062 -12.240 1.00 75.94 188 VAL A CA 1
ATOM 1545 C C . VAL A 1 188 ? 2.865 -16.567 -12.860 1.00 75.94 188 VAL A C 1
ATOM 1547 O O . VAL A 1 188 ? 3.897 -17.214 -12.701 1.00 75.94 188 VAL A O 1
ATOM 1550 N N . ASN A 1 189 ? 2.856 -15.379 -13.471 1.00 74.88 189 ASN A N 1
ATOM 1551 C CA . ASN A 1 189 ? 4.076 -14.760 -13.983 1.00 74.88 189 ASN A CA 1
ATOM 1552 C C . ASN A 1 189 ? 5.126 -14.603 -12.877 1.00 74.88 189 ASN A C 1
ATOM 1554 O O . ASN A 1 189 ? 6.284 -14.951 -13.088 1.00 74.88 189 ASN A O 1
ATOM 1558 N N . TYR A 1 190 ? 4.733 -14.142 -11.688 1.00 74.81 190 TYR A N 1
ATOM 1559 C CA . TYR A 1 190 ? 5.612 -14.060 -10.520 1.00 74.81 190 TYR A CA 1
ATOM 1560 C C . TYR A 1 190 ? 6.248 -15.416 -10.179 1.00 74.81 190 TYR A C 1
ATOM 1562 O O . TYR A 1 190 ? 7.465 -15.492 -10.025 1.00 74.81 190 TYR A O 1
ATOM 1570 N N . LEU A 1 191 ? 5.448 -16.484 -10.093 1.00 71.44 191 LEU A N 1
ATOM 1571 C CA . LEU A 1 191 ? 5.910 -17.823 -9.720 1.00 71.44 191 LEU A CA 1
ATOM 1572 C C . LEU A 1 191 ? 6.826 -18.433 -10.788 1.00 71.44 191 LEU A C 1
ATOM 1574 O O . LEU A 1 191 ? 7.874 -18.969 -10.444 1.00 71.44 191 LEU A O 1
ATOM 1578 N N . VAL A 1 192 ? 6.495 -18.282 -12.072 1.00 75.56 192 VAL A N 1
ATOM 1579 C CA . VAL A 1 192 ? 7.346 -18.731 -13.189 1.00 75.56 192 VAL A CA 1
ATOM 1580 C C . VAL A 1 192 ? 8.695 -18.005 -13.169 1.00 75.56 192 VAL A C 1
ATOM 1582 O O . VAL A 1 192 ? 9.758 -18.615 -13.288 1.00 75.56 192 VAL A O 1
ATOM 1585 N N . HIS A 1 193 ? 8.686 -16.690 -12.948 1.00 70.88 193 HIS A N 1
ATOM 1586 C CA . HIS A 1 193 ? 9.928 -15.923 -12.843 1.00 70.88 193 HIS A CA 1
ATOM 1587 C C . HIS A 1 193 ? 10.741 -16.312 -11.604 1.00 70.88 193 HIS A C 1
ATOM 1589 O O . HIS A 1 193 ? 11.969 -16.336 -11.664 1.00 70.88 193 HIS A O 1
ATOM 1595 N N . TYR A 1 194 ? 10.070 -16.659 -10.503 1.00 66.19 194 TYR A N 1
ATOM 1596 C CA . TYR A 1 194 ? 10.712 -17.182 -9.300 1.00 66.19 194 TYR A CA 1
ATOM 1597 C C . TYR A 1 194 ? 11.409 -18.525 -9.566 1.00 66.19 194 TYR A C 1
ATOM 1599 O O . TYR A 1 194 ? 12.546 -18.711 -9.139 1.00 66.19 194 TYR A O 1
ATOM 1607 N N . THR A 1 195 ? 10.792 -19.435 -10.331 1.00 66.31 195 THR A N 1
ATOM 1608 C CA . THR A 1 195 ? 11.395 -20.743 -10.647 1.00 66.31 195 THR A CA 1
ATOM 1609 C C . THR A 1 195 ? 12.630 -20.645 -11.543 1.00 66.31 195 THR A C 1
ATOM 1611 O O . THR A 1 195 ? 13.555 -21.437 -11.390 1.00 66.31 195 THR A O 1
ATOM 1614 N N . HIS A 1 196 ? 12.685 -19.666 -12.451 1.00 63.72 196 HIS A N 1
ATOM 1615 C CA . HIS A 1 196 ? 13.835 -19.477 -13.345 1.00 63.72 196 HIS A CA 1
ATOM 1616 C C . HIS A 1 196 ? 14.997 -18.695 -12.706 1.00 63.72 196 HIS A C 1
ATOM 1618 O O . HIS A 1 196 ? 16.115 -18.728 -13.220 1.00 63.72 196 HIS A O 1
ATOM 1624 N N . HIS A 1 197 ? 14.768 -18.026 -11.573 1.00 57.88 197 HIS A N 1
ATOM 1625 C CA . HIS A 1 197 ? 15.773 -17.245 -10.856 1.00 57.88 197 HIS A CA 1
ATOM 1626 C C . HIS A 1 197 ? 15.866 -17.697 -9.389 1.00 57.88 197 HIS A C 1
ATOM 1628 O O . HIS A 1 197 ? 15.380 -17.024 -8.482 1.00 57.88 197 HIS A O 1
ATOM 1634 N N . VAL A 1 198 ? 16.562 -18.818 -9.155 1.00 53.53 198 VAL A N 1
ATOM 1635 C CA . VAL A 1 198 ? 16.870 -19.407 -7.827 1.00 53.53 198 VAL A CA 1
ATOM 1636 C C . VAL A 1 198 ? 17.644 -18.437 -6.896 1.00 53.53 198 VAL A C 1
ATOM 1638 O O . VAL A 1 198 ? 17.805 -18.683 -5.705 1.00 53.53 198 VAL A O 1
ATOM 1641 N N . THR A 1 199 ? 18.114 -17.297 -7.408 1.00 46.03 199 THR A N 1
ATOM 1642 C CA . THR A 1 199 ? 19.147 -16.446 -6.796 1.00 46.03 199 THR A CA 1
ATOM 1643 C C . THR A 1 199 ? 18.671 -15.385 -5.796 1.00 46.03 199 THR A C 1
ATOM 1645 O O . THR A 1 199 ? 19.485 -14.560 -5.388 1.00 46.03 199 THR A O 1
ATOM 1648 N N . PHE A 1 200 ? 17.413 -15.378 -5.339 1.00 53.94 200 PHE A N 1
ATOM 1649 C CA . PHE A 1 200 ? 16.965 -14.393 -4.333 1.00 53.94 200 PHE A CA 1
ATOM 1650 C C . PHE A 1 200 ? 16.437 -15.018 -3.026 1.00 53.94 200 PHE A C 1
ATOM 1652 O O . PHE A 1 200 ? 15.238 -14.939 -2.739 1.00 53.94 200 PHE A O 1
ATOM 1659 N N . PRO A 1 201 ? 17.331 -15.571 -2.179 1.00 46.44 201 PRO A N 1
ATOM 1660 C CA . PRO A 1 201 ? 16.996 -16.066 -0.840 1.00 46.44 201 PRO A CA 1
ATOM 1661 C C . PRO A 1 201 ? 16.394 -15.000 0.093 1.00 46.44 201 PRO A C 1
ATOM 1663 O O . PRO A 1 201 ? 15.651 -15.332 1.009 1.00 46.44 201 PRO A O 1
ATOM 1666 N N . GLU A 1 202 ? 16.657 -13.709 -0.136 1.00 43.38 202 GLU A N 1
ATOM 1667 C CA . GLU A 1 202 ? 16.17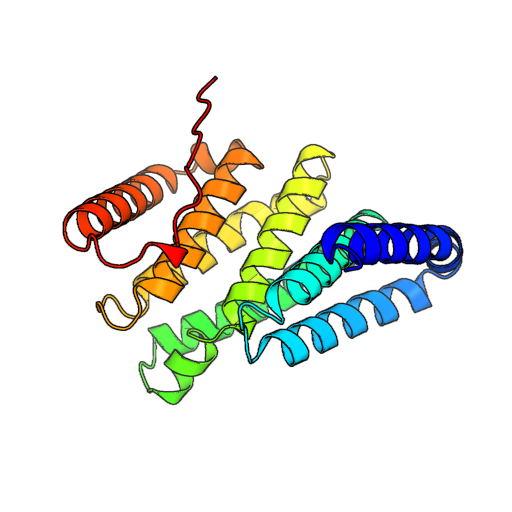9 -12.629 0.749 1.00 43.38 202 GLU A CA 1
ATOM 1668 C C . GLU A 1 202 ? 14.676 -12.313 0.613 1.00 43.38 202 GLU A C 1
ATOM 1670 O O . GLU A 1 202 ? 14.100 -11.608 1.442 1.00 43.38 202 GLU A O 1
ATOM 1675 N N . LEU A 1 203 ? 14.004 -12.863 -0.406 1.00 48.12 203 LEU A N 1
ATOM 1676 C CA . LEU A 1 203 ? 12.555 -12.730 -0.610 1.00 48.12 203 LEU A CA 1
ATOM 1677 C C . LEU A 1 203 ? 11.746 -13.904 -0.030 1.00 48.12 203 LEU A C 1
ATOM 1679 O O . LEU A 1 203 ? 10.513 -13.876 -0.099 1.00 48.12 203 LEU A O 1
ATOM 1683 N N . VAL A 1 204 ? 12.419 -14.898 0.562 1.00 42.72 204 VAL A N 1
ATOM 1684 C CA . VAL A 1 204 ? 11.831 -16.122 1.125 1.00 42.72 204 VAL A CA 1
ATOM 1685 C C . VAL A 1 204 ? 11.053 -15.794 2.403 1.00 42.72 204 VAL A C 1
ATOM 1687 O O . VAL A 1 204 ? 11.550 -15.888 3.518 1.00 42.72 204 VAL A O 1
ATOM 1690 N N . TYR A 1 205 ? 9.793 -15.402 2.244 1.00 40.66 205 TYR A N 1
ATOM 1691 C CA . TYR A 1 205 ? 8.768 -15.723 3.232 1.00 40.66 205 TYR A CA 1
ATOM 1692 C C . TYR A 1 205 ? 7.728 -16.599 2.536 1.00 40.66 205 TYR A C 1
ATOM 1694 O O . TYR A 1 205 ? 7.184 -16.170 1.514 1.00 40.66 205 TYR A O 1
ATOM 1702 N N . PRO A 1 206 ? 7.467 -17.815 3.044 1.00 41.16 206 PRO A N 1
ATOM 1703 C CA . PRO A 1 206 ? 6.573 -18.749 2.389 1.00 41.16 206 PRO A CA 1
ATOM 1704 C C . PRO A 1 206 ? 5.147 -18.202 2.414 1.00 41.16 206 PRO A C 1
ATOM 1706 O O . PRO A 1 206 ? 4.613 -17.806 3.454 1.00 41.16 206 PRO A O 1
ATOM 1709 N N . LEU A 1 207 ? 4.541 -18.187 1.232 1.00 39.22 207 LEU A N 1
ATOM 1710 C CA . LEU A 1 207 ? 3.127 -17.953 1.025 1.00 39.22 207 LEU A CA 1
ATOM 1711 C C . LEU A 1 207 ? 2.373 -19.175 1.570 1.00 39.22 207 LEU A C 1
ATOM 1713 O O . LEU A 1 207 ? 2.154 -20.146 0.854 1.00 39.22 207 LEU A O 1
ATOM 1717 N N . ILE A 1 208 ? 1.999 -19.168 2.849 1.00 32.91 208 ILE A N 1
ATOM 1718 C CA . ILE A 1 208 ? 1.008 -20.130 3.341 1.00 32.91 208 ILE A CA 1
ATOM 1719 C C . ILE A 1 208 ? -0.356 -19.607 2.879 1.00 32.91 208 ILE A C 1
ATOM 1721 O O . ILE A 1 208 ? -1.040 -18.878 3.598 1.00 32.91 208 ILE A O 1
ATOM 1725 N N . LEU A 1 209 ? -0.728 -19.934 1.640 1.00 32.03 209 LEU A N 1
ATOM 1726 C CA . LEU A 1 209 ? -2.110 -19.850 1.180 1.00 32.03 209 LEU A CA 1
ATOM 1727 C C . LEU A 1 209 ? -2.903 -20.916 1.940 1.00 32.03 209 LEU A C 1
ATOM 1729 O O . LEU A 1 209 ? -2.983 -22.066 1.521 1.00 32.03 209 LEU A O 1
ATOM 1733 N N . LYS A 1 210 ? -3.471 -20.547 3.090 1.00 25.28 210 LYS A N 1
ATOM 1734 C CA . LYS A 1 210 ? -4.615 -21.289 3.620 1.00 25.28 210 LYS A CA 1
ATOM 1735 C C . LYS A 1 210 ? -5.832 -20.864 2.806 1.00 25.28 210 LYS A C 1
ATOM 1737 O O . LYS A 1 210 ? -6.448 -19.850 3.115 1.00 25.28 210 LYS A O 1
ATOM 1742 N N . CYS A 1 211 ? -6.121 -21.604 1.742 1.00 26.55 211 CYS A N 1
ATOM 1743 C CA . CYS A 1 211 ? -7.462 -21.628 1.173 1.00 26.55 211 CYS A CA 1
ATOM 1744 C C . CYS A 1 211 ? -8.371 -22.317 2.203 1.00 26.55 211 CYS A C 1
ATOM 1746 O O . CYS A 1 211 ? -8.096 -23.455 2.586 1.00 26.55 211 CYS A O 1
ATOM 1748 N N . ILE A 1 212 ? -9.377 -21.595 2.700 1.00 31.09 212 ILE A N 1
ATOM 1749 C CA . ILE A 1 212 ? -10.578 -22.170 3.321 1.00 31.09 212 ILE A CA 1
ATOM 1750 C C . ILE A 1 212 ? -11.672 -22.069 2.269 1.00 31.09 212 ILE A C 1
ATOM 1752 O O . ILE A 1 212 ? -11.737 -20.986 1.641 1.00 31.09 212 ILE A O 1
#